Protein 4P52 (pdb70)

CATH classification: 3.30.230.10 (+1 more: 3.30.70.890)

Secondary structure (DSSP, 8-state):
--------EEEEEEEEEEESTTT-TTTEEEEEEEEEEEEEEEEESS-SEEEEEEESSTT-S--STTT-HHHHHHHHHHHHHT---EEEEEEEE--TTSSS-HHHHHHHHHHHHHHHHTT---GGGGTTT--HHHHHHS---HHHHHHHHH-SEEEEEETTTTEEEEE---TT-EEEEEEESS---HHHHHHTS-SS--HHHHHHHHHHHHHHHHHH---HHHHHH---SSHHHHHGGGSTTHHHHHHHHHHTT-SEEEE-TTSS-EEEEESSHHHHHHHHH--HHHHTTT--EEEEEEE--SS-SEE-

Nearest PDB structures (foldseek):
  4p52-assembly1_A  TM=1.003E+00  e=4.118E-67  Cytophaga hutchinsonii ATCC 33406
  1fwk-assembly1_A  TM=9.184E-01  e=7.779E-32  Methanocaldococcus jannaschii
  4rpf-assembly1_A  TM=9.008E-01  e=9.004E-31  Yersinia pestis Nepal516
  5wat-assembly1_A-4  TM=8.261E-01  e=3.584E-23  Corynebacterium glutamicum
  3pyf-assembly1_A  TM=7.394E-01  e=1.475E-16  Mycobacterium tuberculosis

Radius of gyration: 19.58 Å; Cα contacts (8 Å, |Δi|>4): 707; chains: 1; bounding box: 42×58×51 Å

Structure (mmCIF, N/CA/C/O backbone):
data_4P52
#
_entry.id   4P52
#
_cell.length_a   101.608
_cell.length_b   101.608
_cell.length_c   195.982
_cell.angle_alpha   90.000
_cell.angle_beta   90.000
_cell.angle_gamma   120.000
#
_symmetry.space_group_name_H-M   'P 64 2 2'
#
loop_
_entity.id
_entity.type
_entity.pdbx_description
1 polymer 'Homoserine kinase'
2 water water
#
loop_
_atom_site.group_PDB
_atom_site.id
_atom_site.type_symbol
_atom_site.label_atom_id
_atom_site.label_alt_id
_atom_site.label_comp_id
_atom_site.label_asym_id
_atom_site.label_entity_id
_atom_site.label_seq_id
_atom_site.pdbx_PDB_ins_code
_atom_site.Cartn_x
_atom_site.Cartn_y
_atom_site.Cartn_z
_atom_site.occupancy
_atom_site.B_iso_or_equiv
_atom_site.auth_seq_id
_atom_site.auth_comp_id
_atom_site.auth_asym_id
_atom_site.auth_atom_id
_atom_site.pdbx_PDB_model_num
ATOM 1 N N . ASN A 1 17 ? 73.773 5.707 47.129 1.00 111.54 -5 ASN A N 1
ATOM 2 C CA . ASN A 1 17 ? 72.666 5.750 48.138 1.00 111.79 -5 ASN A CA 1
ATOM 3 C C . ASN A 1 17 ? 71.467 6.664 47.763 1.00 100.25 -5 ASN A C 1
ATOM 4 O O . ASN A 1 17 ? 70.687 7.086 48.634 1.00 99.54 -5 ASN A O 1
ATOM 9 N N . LEU A 1 18 ? 71.336 6.965 46.469 1.00 87.16 -4 LEU A N 1
ATOM 10 C CA . LEU A 1 18 ? 70.091 7.506 45.914 1.00 74.79 -4 LEU A CA 1
ATOM 11 C C . LEU A 1 18 ? 69.603 6.663 44.735 1.00 69.64 -4 LEU A C 1
ATOM 12 O O . LEU A 1 18 ? 70.382 6.286 43.853 1.00 70.02 -4 LEU A O 1
ATOM 17 N N . TYR A 1 19 ? 68.309 6.359 44.752 1.00 64.85 -3 TYR A N 1
ATOM 18 C CA . TYR A 1 19 ? 67.632 5.798 43.601 1.00 60.86 -3 TYR A CA 1
ATOM 19 C C . TYR A 1 19 ? 66.471 6.690 43.268 1.00 55.26 -3 TYR A C 1
ATOM 20 O O . TYR A 1 19 ? 65.632 7.010 44.128 1.00 53.14 -3 TYR A O 1
ATOM 29 N N . PHE A 1 20 ? 66.467 7.125 42.019 1.00 52.38 -2 PHE A N 1
ATOM 30 C CA . PHE A 1 20 ? 65.296 7.669 41.385 1.00 50.50 -2 PHE A CA 1
ATOM 31 C C . PHE A 1 20 ? 65.041 6.861 40.129 1.00 51.14 -2 PHE A C 1
ATOM 32 O O . PHE A 1 20 ? 65.973 6.517 39.415 1.00 53.99 -2 PHE A O 1
ATOM 40 N N . GLN A 1 21 ? 63.784 6.546 39.860 1.00 49.05 -1 GLN A N 1
ATOM 41 C CA . GLN A 1 21 ? 63.418 6.055 38.544 1.00 49.09 -1 GLN A CA 1
ATOM 42 C C . GLN A 1 21 ? 61.997 6.461 38.240 1.00 43.29 -1 GLN A C 1
ATOM 43 O O . GLN A 1 21 ? 61.178 6.648 39.138 1.00 41.52 -1 GLN A O 1
ATOM 49 N N . SER A 1 22 ? 61.744 6.633 36.954 1.00 41.07 0 SER A N 1
ATOM 50 C CA . SER A 1 22 ? 60.443 6.985 36.439 1.00 38.91 0 SER A CA 1
ATOM 51 C C . SER A 1 22 ? 59.766 5.726 35.931 1.00 42.37 0 SER A C 1
ATOM 52 O O . SER A 1 22 ? 60.380 4.949 35.226 1.00 44.20 0 SER A O 1
ATOM 63 N N . LYS A 1 24 ? 57.040 6.146 34.150 1.00 44.66 2 LYS A N 1
ATOM 64 C CA . LYS A 1 24 ? 56.357 6.620 32.953 1.00 45.33 2 LYS A CA 1
ATOM 65 C C . LYS A 1 24 ? 56.958 5.958 31.685 1.00 45.75 2 LYS A C 1
ATOM 66 O O . LYS A 1 24 ? 58.183 5.839 31.546 1.00 47.28 2 LYS A O 1
ATOM 72 N N . ASP A 1 25 ? 56.097 5.501 30.782 1.00 43.77 3 ASP A N 1
ATOM 73 C CA . ASP A 1 25 ? 56.558 5.011 29.480 1.00 45.43 3 ASP A CA 1
ATOM 74 C C . ASP A 1 25 ? 56.151 5.955 28.335 1.00 40.86 3 ASP A C 1
ATOM 75 O O . ASP A 1 25 ? 56.236 5.617 27.152 1.00 40.75 3 ASP A O 1
ATOM 80 N N . SER A 1 26 ? 55.690 7.135 28.705 1.00 36.09 4 SER A N 1
ATOM 81 C CA . SER A 1 26 ? 55.363 8.143 27.747 1.00 34.71 4 SER A CA 1
ATOM 82 C C . SER A 1 26 ? 55.667 9.529 28.316 1.00 33.20 4 SER A C 1
ATOM 83 O O . SER A 1 26 ? 55.787 9.713 29.523 1.00 33.92 4 SER A O 1
ATOM 86 N N . ILE A 1 27 ? 55.774 10.519 27.453 1.00 31.54 5 ILE A N 1
ATOM 87 C CA . ILE A 1 27 ? 56.014 11.865 27.928 1.00 29.46 5 ILE A CA 1
ATOM 88 C C . ILE A 1 27 ? 55.383 12.847 26.957 1.00 28.26 5 ILE A C 1
ATOM 89 O O . ILE A 1 27 ? 55.307 12.577 25.777 1.00 27.84 5 ILE A O 1
ATOM 94 N N . LYS A 1 28 ? 54.934 13.987 27.461 1.00 28.18 6 LYS A N 1
ATOM 95 C CA . LYS A 1 28 ? 54.412 15.021 26.605 1.00 28.80 6 LYS A CA 1
ATOM 96 C C . LYS A 1 28 ? 55.203 16.313 26.839 1.00 28.84 6 LYS A C 1
ATOM 97 O O . LYS A 1 28 ? 55.348 16.763 27.984 1.00 29.53 6 LYS A O 1
ATOM 103 N N . VAL A 1 29 ? 55.741 16.901 25.775 1.00 26.99 7 VAL A N 1
ATOM 104 C CA . VAL A 1 29 ? 56.490 18.139 25.919 1.00 25.52 7 VAL A CA 1
ATOM 105 C C . VAL A 1 29 ? 55.875 19.248 25.094 1.00 25.93 7 VAL A C 1
ATOM 106 O O . VAL A 1 29 ? 55.394 19.030 23.970 1.00 27.25 7 VAL A O 1
ATOM 110 N N . PHE A 1 30 ? 55.912 20.450 25.637 1.00 24.30 8 PHE A N 1
ATOM 111 C CA . PHE A 1 30 ? 55.476 21.610 24.907 1.00 23.79 8 PHE A CA 1
ATOM 112 C C . PHE A 1 30 ? 56.702 22.462 24.589 1.00 23.09 8 PHE A C 1
ATOM 113 O O . PHE A 1 30 ? 57.572 22.626 25.423 1.00 23.37 8 PHE A O 1
ATOM 121 N N . ALA A 1 31 ? 56.776 23.015 23.383 1.00 22.58 9 ALA A N 1
ATOM 122 C CA . ALA A 1 31 ? 57.909 23.871 23.032 1.00 21.38 9 ALA A CA 1
ATOM 123 C C . ALA A 1 31 ? 57.368 25.162 22.440 1.00 21.93 9 A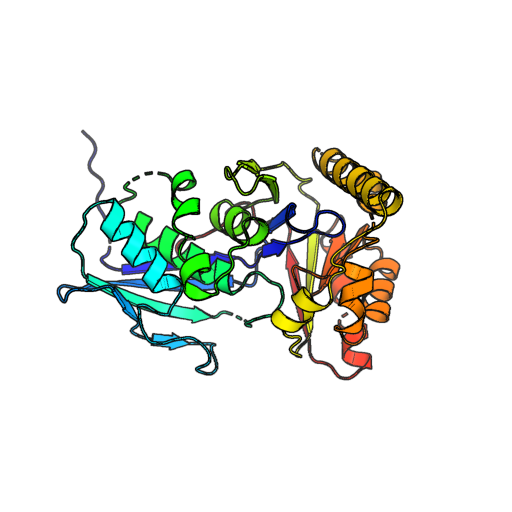LA A C 1
ATOM 124 O O . ALA A 1 31 ? 56.435 25.118 21.649 1.00 22.61 9 ALA A O 1
ATOM 126 N N . PRO A 1 32 ? 57.950 26.315 22.827 1.00 21.19 10 PRO A N 1
ATOM 127 C CA . PRO A 1 32 ? 57.354 27.592 22.487 1.00 21.46 10 PRO A CA 1
ATOM 128 C C . PRO A 1 32 ? 57.659 28.157 21.100 1.00 22.65 10 PRO A C 1
ATOM 129 O O . PRO A 1 32 ? 58.727 27.905 20.509 1.00 25.77 10 PRO A O 1
ATOM 133 N N . ALA A 1 33 ? 56.717 28.933 20.587 1.00 21.94 11 ALA A N 1
ATOM 134 C CA . ALA A 1 33 ? 56.992 29.849 19.471 1.00 21.38 11 ALA A CA 1
ATOM 135 C C . ALA A 1 33 ? 58.202 30.756 19.793 1.00 21.36 11 ALA A C 1
ATOM 136 O O . ALA A 1 33 ? 58.484 31.073 20.964 1.00 20.55 11 ALA A O 1
ATOM 138 N N . THR A 1 34 ? 58.920 31.153 18.754 1.00 21.59 12 THR A N 1
ATOM 139 C CA . THR A 1 34 ? 60.052 32.041 18.914 1.00 22.36 12 THR A CA 1
ATOM 140 C C . THR A 1 34 ? 59.923 33.170 17.927 1.00 23.10 12 THR A C 1
ATOM 141 O O . THR A 1 34 ? 59.345 32.990 16.860 1.00 25.14 12 THR A O 1
ATOM 145 N N . VAL A 1 35 ? 60.457 34.329 18.278 1.00 21.87 13 VAL A N 1
ATOM 146 C CA . VAL A 1 35 ? 60.563 35.434 17.342 1.00 22.57 13 VAL A CA 1
ATOM 147 C C . VAL A 1 35 ? 62.015 35.589 16.850 1.00 22.97 13 VAL A C 1
ATOM 148 O O . VAL A 1 35 ? 62.908 35.963 17.610 1.00 22.31 13 VAL A O 1
ATOM 152 N N . ALA A 1 36 ? 62.246 35.313 15.571 1.00 22.78 14 ALA A N 1
ATOM 153 C CA . ALA A 1 36 ? 63.580 35.489 15.000 1.00 22.40 14 ALA A CA 1
ATOM 154 C C . ALA A 1 36 ? 63.771 36.848 14.286 1.00 23.31 14 ALA A C 1
ATOM 155 O O . ALA A 1 36 ? 62.792 37.567 14.016 1.00 21.23 14 ALA A O 1
ATOM 157 N N . ASN A 1 37 ? 65.044 37.187 14.023 1.00 24.73 15 ASN A N 1
ATOM 158 C CA . ASN A 1 37 ? 65.463 38.455 13.429 1.00 26.52 15 ASN A CA 1
ATOM 159 C C . ASN A 1 37 ? 65.350 39.658 14.351 1.00 32.56 15 ASN A C 1
ATOM 160 O O . ASN A 1 37 ? 66.306 40.441 14.479 1.00 38.83 15 ASN A O 1
ATOM 165 N N . VAL A 1 38 ? 64.236 39.799 15.052 1.00 31.61 16 VAL A N 1
ATOM 166 C CA . VAL A 1 38 ? 64.134 40.869 16.065 1.00 31.52 16 VAL A CA 1
ATOM 167 C C . VAL A 1 38 ? 64.596 42.216 15.464 1.00 34.13 16 VAL A C 1
ATOM 168 O O . VAL A 1 38 ? 65.525 42.862 15.962 1.00 36.68 16 VAL A O 1
ATOM 172 N N . SER A 1 39 ? 63.970 42.615 14.360 1.00 33.06 17 SER A N 1
ATOM 173 C CA . SER A 1 39 ? 64.359 43.854 13.682 1.00 37.02 17 SER A CA 1
ATOM 174 C C . SER A 1 39 ? 65.725 43.761 12.961 1.00 35.79 17 SER A C 1
ATOM 175 O O . SER A 1 39 ? 65.855 43.117 11.902 1.00 35.29 17 SER A O 1
ATOM 178 N N . CYS A 1 40 ? 66.742 44.402 13.521 1.00 33.76 18 CYS A N 1
ATOM 179 C CA . CYS A 1 40 ? 67.974 44.575 12.763 1.00 35.00 18 CYS A CA 1
ATOM 180 C C . CYS A 1 40 ? 68.854 43.319 12.758 1.00 31.98 18 CYS A C 1
ATOM 181 O O . CYS A 1 40 ? 69.720 43.184 11.902 1.00 32.60 18 CYS A O 1
ATOM 184 N N . GLY A 1 41 ? 68.597 42.389 13.671 1.00 28.57 19 GLY A N 1
ATOM 185 C CA . GLY A 1 41 ? 69.445 41.225 13.827 1.00 26.93 19 GLY A C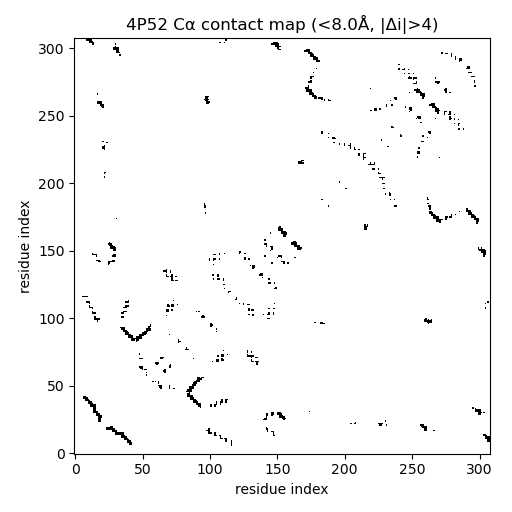A 1
ATOM 186 C C . GLY A 1 41 ? 69.069 40.041 12.962 1.00 26.67 19 GLY A C 1
ATOM 187 O O . GLY A 1 41 ? 69.010 38.897 13.452 1.00 27.81 19 GLY A O 1
ATOM 188 N N . PHE A 1 42 ? 68.850 40.290 11.673 1.00 24.70 20 PHE A N 1
ATOM 189 C CA . PHE A 1 42 ? 68.512 39.232 10.723 1.00 23.41 20 PHE A CA 1
ATOM 190 C C . PHE A 1 42 ? 69.446 38.014 10.823 1.00 24.54 20 PHE A C 1
ATOM 191 O O . PHE A 1 42 ? 70.669 38.154 10.716 1.00 25.41 20 PHE A O 1
ATOM 199 N N . ASP A 1 43 ? 68.853 36.838 11.038 1.00 24.75 21 ASP A N 1
ATOM 200 C CA . ASP A 1 43 ? 69.566 35.540 11.154 1.00 26.44 21 ASP A CA 1
ATOM 201 C C . ASP A 1 43 ? 70.397 35.352 12.413 1.00 24.60 21 ASP A C 1
ATOM 202 O O . ASP A 1 43 ? 71.048 34.318 12.569 1.00 25.62 21 ASP A O 1
ATOM 207 N N . VAL A 1 44 ? 70.417 36.343 13.299 1.00 23.43 22 VAL A N 1
ATOM 208 C CA . VAL A 1 44 ? 71.348 36.284 14.440 1.00 23.52 22 VAL A CA 1
ATOM 209 C C . VAL A 1 44 ? 70.741 36.533 15.833 1.00 24.86 22 VAL A C 1
ATOM 210 O O . VAL A 1 44 ? 71.399 36.244 16.825 1.00 27.75 22 VAL A O 1
ATOM 214 N N . LEU A 1 45 ? 69.535 37.103 15.912 1.00 23.72 23 LEU A N 1
ATOM 215 C CA . LEU A 1 45 ? 68.836 37.319 17.195 1.00 22.61 23 LEU A CA 1
ATOM 216 C C . LEU A 1 45 ? 67.500 36.602 17.169 1.00 22.01 23 LEU A C 1
ATOM 217 O O . LEU A 1 45 ? 66.843 36.541 16.135 1.00 22.53 23 LEU A O 1
ATOM 222 N N . GLY A 1 46 ? 67.095 36.071 18.308 1.00 20.70 24 GLY A N 1
ATOM 223 C CA . GLY A 1 46 ? 65.827 35.370 18.434 1.00 19.73 24 GLY A CA 1
ATOM 224 C C . GLY A 1 46 ? 65.495 35.242 19.910 1.00 19.91 24 GLY A C 1
ATOM 225 O O . GLY A 1 46 ? 66.400 35.234 20.775 1.00 20.04 24 GLY A O 1
ATOM 226 N N . PHE A 1 47 ? 64.204 35.157 20.219 1.00 19.40 25 PHE A N 1
ATOM 227 C CA . PHE A 1 47 ? 63.786 34.959 21.599 1.00 19.60 25 PHE A CA 1
ATOM 228 C C . PHE A 1 47 ? 62.490 34.178 21.657 1.00 19.45 25 PHE A C 1
ATOM 229 O O . PHE A 1 47 ? 61.718 34.182 20.695 1.00 18.87 25 PHE A O 1
ATOM 237 N N . ALA A 1 48 ? 62.259 33.496 22.782 1.00 20.03 26 ALA A N 1
ATOM 238 C CA . ALA A 1 48 ? 61.087 32.622 22.928 1.00 18.56 26 ALA A CA 1
ATOM 239 C C . ALA A 1 48 ? 59.957 33.369 23.577 1.00 19.41 26 ALA A C 1
ATOM 240 O O . ALA A 1 48 ? 60.171 34.260 24.400 1.00 19.85 26 ALA A O 1
ATOM 242 N N . VAL A 1 49 ? 58.732 33.023 23.213 1.00 20.37 27 VAL A N 1
ATOM 243 C CA . VAL A 1 49 ? 57.604 33.626 23.904 1.00 21.26 27 VAL A CA 1
ATOM 244 C C . VAL A 1 49 ? 56.830 32.539 24.605 1.00 21.34 27 VAL A C 1
ATOM 245 O O . VAL A 1 49 ? 57.206 31.386 24.482 1.00 20.50 27 VAL A O 1
ATOM 249 N N . ASP A 1 50 ? 55.792 32.913 25.361 1.00 23.34 28 ASP A N 1
ATOM 250 C CA . ASP A 1 50 ? 55.007 31.943 26.145 1.00 25.90 28 ASP A CA 1
ATOM 251 C C . ASP A 1 50 ? 54.078 31.115 25.259 1.00 25.92 28 ASP A C 1
ATOM 252 O O . ASP A 1 50 ? 53.900 29.922 25.521 1.00 26.88 28 ASP A O 1
ATOM 257 N N . ASN A 1 51 ? 53.483 31.762 24.239 1.00 24.60 29 ASN A N 1
ATOM 258 C CA . ASN A 1 51 ? 52.457 31.180 23.371 1.00 25.01 29 ASN A CA 1
ATOM 259 C C . ASN A 1 51 ? 52.538 31.818 22.007 1.00 26.05 29 ASN A C 1
ATOM 260 O O . ASN A 1 51 ? 52.915 32.969 21.897 1.00 26.72 29 ASN A O 1
ATOM 265 N N . PRO A 1 52 ? 52.172 31.070 20.958 1.00 25.25 30 PRO A N 1
ATOM 266 C CA . PRO A 1 52 ? 51.765 29.679 21.098 1.00 25.25 30 PRO A CA 1
ATOM 267 C C . PRO A 1 52 ? 52.981 28.728 21.056 1.00 25.94 30 PRO A C 1
ATOM 268 O O . PRO A 1 52 ? 54.084 29.125 21.453 1.00 25.71 30 PRO A O 1
ATOM 272 N N . GLY A 1 53 ? 52.784 27.487 20.611 1.00 26.07 31 GLY A N 1
ATOM 273 C CA . GLY A 1 53 ? 53.856 26.498 20.635 1.00 25.82 31 GLY A CA 1
ATOM 274 C C . GLY A 1 53 ? 53.339 25.180 20.091 1.00 27.71 31 GLY A C 1
ATOM 275 O O . GLY A 1 53 ? 52.203 25.102 19.647 1.00 31.49 31 GLY A O 1
ATOM 276 N N . ASP A 1 54 ? 54.156 24.139 20.123 1.00 26.01 32 ASP A N 1
ATOM 277 C CA . ASP A 1 54 ? 53.697 22.830 19.728 1.00 27.86 32 ASP A CA 1
ATOM 278 C C . ASP A 1 54 ? 53.851 21.817 20.836 1.00 27.13 32 ASP A C 1
ATOM 279 O O . ASP A 1 54 ? 54.652 22.005 21.737 1.00 26.69 32 ASP A O 1
ATOM 284 N N . GLU A 1 55 ? 53.087 20.735 20.763 1.00 27.79 33 GLU A N 1
ATOM 285 C CA . GLU A 1 55 ? 53.192 19.645 21.730 1.00 28.48 33 GLU A CA 1
ATOM 286 C C . GLU A 1 55 ? 53.583 18.343 21.055 1.00 27.77 33 GLU A C 1
ATOM 287 O O . GLU A 1 55 ? 53.063 18.009 19.983 1.00 28.66 33 GLU A O 1
ATOM 293 N N . VAL A 1 56 ? 54.496 17.606 21.683 1.00 26.57 34 VAL A N 1
ATOM 294 C CA . VAL A 1 56 ? 54.869 16.281 21.205 1.00 26.24 34 VAL A CA 1
ATOM 295 C C . VAL A 1 56 ? 54.682 15.259 22.310 1.00 26.93 34 VAL A C 1
ATOM 296 O O . VAL A 1 56 ? 55.117 15.477 23.436 1.00 26.73 34 VAL A O 1
ATOM 300 N N . LEU A 1 57 ? 54.007 14.158 21.986 1.00 27.53 35 LEU A N 1
ATOM 301 C CA . LEU A 1 57 ? 53.861 13.049 22.911 1.00 28.75 35 LEU A CA 1
ATOM 302 C C . LEU A 1 57 ? 54.654 11.867 22.361 1.00 29.69 35 LEU A C 1
ATOM 303 O O . LEU A 1 57 ? 54.526 11.553 21.179 1.00 30.81 35 LEU A O 1
ATOM 308 N N . LEU A 1 58 ? 55.481 11.230 23.187 1.00 28.74 36 LEU A N 1
ATOM 309 C CA . LEU A 1 58 ? 56.235 10.056 22.765 1.00 30.07 36 LEU A CA 1
ATOM 310 C C . LEU A 1 58 ? 55.846 8.902 23.644 1.00 32.02 36 LEU A C 1
ATOM 311 O O . LEU A 1 58 ? 55.744 9.103 24.849 1.00 32.08 36 LEU A O 1
ATOM 316 N N . ARG A 1 59 ? 55.638 7.712 23.075 1.00 32.94 37 ARG A N 1
ATOM 317 C CA . ARG A 1 59 ? 55.491 6.499 23.887 1.00 35.44 37 ARG A CA 1
ATOM 318 C C . ARG A 1 59 ? 56.549 5.497 23.493 1.00 37.22 37 ARG A C 1
ATOM 319 O O . ARG A 1 59 ? 56.961 5.445 22.335 1.00 37.80 37 ARG A O 1
ATOM 327 N N . LEU A 1 60 ? 56.959 4.676 24.450 1.00 38.45 38 LEU A N 1
ATOM 328 C CA . LEU A 1 60 ? 57.866 3.585 24.176 1.00 41.39 38 LEU A CA 1
ATOM 329 C C . LEU A 1 60 ? 57.113 2.462 23.468 1.00 45.86 38 LEU A C 1
ATOM 330 O O . LEU A 1 60 ? 55.967 2.171 23.811 1.00 46.51 38 LEU A O 1
ATOM 335 N N . SER A 1 61 ? 57.755 1.830 22.489 1.00 49.39 39 SER A N 1
ATOM 336 C CA . SER A 1 61 ? 57.146 0.723 21.776 1.00 52.96 39 SER A CA 1
ATOM 337 C C . SER A 1 61 ? 58.083 -0.481 21.726 1.00 56.15 39 SER A C 1
ATOM 338 O O . SER A 1 61 ? 59.304 -0.335 21.543 1.00 55.55 39 SER A O 1
ATOM 341 N N . ASP A 1 62 ? 57.511 -1.669 21.915 1.00 59.39 40 ASP A N 1
ATOM 342 C CA . ASP A 1 62 ? 58.254 -2.919 21.732 1.00 63.31 40 ASP A CA 1
ATOM 343 C C . ASP A 1 62 ? 58.523 -3.192 20.251 1.00 63.19 40 ASP A C 1
ATOM 344 O O . ASP A 1 62 ? 59.507 -3.845 19.910 1.00 63.85 40 ASP A O 1
ATOM 349 N N . LYS A 1 63 ? 57.652 -2.675 19.383 1.00 63.07 41 LYS A N 1
ATOM 350 C CA . LYS A 1 63 ? 57.859 -2.725 17.944 1.00 65.64 41 LYS A CA 1
ATOM 351 C C . LYS A 1 63 ? 58.920 -1.691 17.541 1.00 67.13 41 LYS A C 1
ATOM 352 O O . LYS A 1 63 ? 58.912 -0.560 18.030 1.00 64.50 41 LYS A O 1
ATOM 358 N N . LYS A 1 64 ? 59.817 -2.074 16.636 1.00 73.37 42 LYS A N 1
ATOM 359 C CA . LYS A 1 64 ? 60.990 -1.241 16.300 1.00 75.51 42 LYS A CA 1
ATOM 360 C C . LYS A 1 64 ? 60.685 0.000 15.457 1.00 66.32 42 LYS A C 1
ATOM 361 O O . LYS A 1 64 ? 59.601 0.136 14.864 1.00 64.86 42 LYS A O 1
ATOM 367 N N . GLY A 1 65 ? 61.654 0.910 15.437 1.00 59.23 43 GLY A N 1
ATOM 368 C CA . GLY A 1 65 ? 61.569 2.097 14.615 1.00 54.20 43 GLY A CA 1
ATOM 369 C C . GLY A 1 65 ? 60.915 3.284 15.292 1.00 50.35 43 GLY A C 1
ATOM 370 O O . GLY A 1 65 ? 60.181 3.153 16.276 1.00 50.28 43 GLY A O 1
ATOM 371 N N . VAL A 1 66 ? 61.205 4.456 14.755 1.00 46.37 44 VAL A N 1
ATOM 372 C CA . VAL A 1 66 ? 60.543 5.660 15.162 1.00 43.64 44 VAL A CA 1
ATOM 373 C C . VAL A 1 66 ? 59.400 5.855 14.181 1.00 44.35 44 VAL A C 1
ATOM 374 O O . VAL A 1 66 ? 59.638 5.917 12.992 1.00 47.33 44 VAL A O 1
ATOM 378 N N . ARG A 1 67 ? 58.167 5.938 14.674 1.00 42.89 45 ARG A N 1
ATOM 379 C CA . ARG A 1 67 ? 56.987 6.000 13.809 1.00 42.38 45 ARG A CA 1
ATOM 380 C C . ARG A 1 67 ? 56.091 7.136 14.198 1.00 40.28 45 ARG A C 1
ATOM 381 O O . ARG A 1 67 ? 55.953 7.441 15.370 1.00 40.25 45 ARG A O 1
ATOM 389 N N . ILE A 1 68 ? 55.444 7.750 13.224 1.00 39.71 46 ILE A N 1
ATOM 390 C CA . ILE A 1 68 ? 54.456 8.764 13.540 1.00 39.47 46 ILE A CA 1
ATOM 391 C C . ILE A 1 68 ? 53.044 8.198 13.551 1.00 42.76 46 ILE A C 1
ATOM 392 O O . ILE A 1 68 ? 52.528 7.725 12.547 1.00 45.13 46 ILE A O 1
ATOM 397 N N . THR A 1 69 ? 52.433 8.275 14.714 1.00 42.42 47 THR A N 1
ATOM 398 C CA . THR A 1 69 ? 51.152 7.673 14.979 1.00 44.65 47 THR A CA 1
ATOM 399 C C . THR A 1 69 ? 50.059 8.615 14.533 1.00 44.79 47 THR A C 1
ATOM 400 O O . THR A 1 69 ? 49.002 8.173 14.116 1.00 46.86 47 THR A O 1
ATOM 404 N N . SER A 1 70 ? 50.300 9.917 14.621 1.00 43.53 48 SER A N 1
ATOM 405 C CA . SER A 1 70 ? 49.213 10.862 14.498 1.00 43.40 48 SER A CA 1
ATOM 406 C C . SER A 1 70 ? 49.698 12.303 14.501 1.00 42.74 48 SER A C 1
ATOM 407 O O . SER A 1 70 ? 50.599 12.657 15.264 1.00 43.01 48 SER A O 1
ATOM 410 N N . ILE A 1 71 ? 49.082 13.126 13.657 1.00 42.35 49 ILE A N 1
ATOM 411 C CA . ILE A 1 71 ? 49.357 14.569 13.596 1.00 41.48 49 ILE A CA 1
ATOM 412 C C . ILE A 1 71 ? 48.037 15.337 13.613 1.00 41.90 49 ILE A C 1
ATOM 413 O O . ILE A 1 71 ? 47.114 14.998 12.898 1.00 43.91 49 ILE A O 1
ATOM 418 N N . THR A 1 72 ? 47.967 16.376 14.422 1.00 42.51 50 THR A N 1
ATOM 419 C CA . THR A 1 72 ? 46.736 17.121 14.666 1.00 45.80 50 THR A CA 1
ATOM 420 C C . THR A 1 72 ? 47.093 18.583 14.491 1.00 45.17 50 THR A C 1
ATOM 421 O O . THR A 1 72 ? 48.245 18.961 14.767 1.00 41.97 50 THR A O 1
ATOM 425 N N . GLY A 1 73 ? 46.117 19.394 14.060 1.00 45.33 51 GLY A N 1
ATOM 426 C CA . GLY A 1 73 ? 46.260 20.866 13.976 1.00 45.65 51 GLY A CA 1
ATOM 427 C C . GLY A 1 73 ? 47.052 21.284 12.751 1.00 48.90 51 GLY A C 1
ATOM 428 O O . GLY A 1 73 ? 47.657 22.339 12.717 1.00 51.99 51 GLY A O 1
ATOM 429 N N . ASP A 1 74 ? 46.942 20.467 11.719 1.00 52.34 52 ASP A N 1
ATOM 430 C CA . ASP A 1 74 ? 47.910 20.300 10.670 1.00 55.81 52 ASP A CA 1
ATOM 431 C C . ASP A 1 74 ? 47.302 20.647 9.304 1.00 61.14 52 ASP A C 1
ATOM 432 O O . ASP A 1 74 ? 47.984 21.189 8.414 1.00 58.54 52 ASP A O 1
ATOM 437 N N . ASP A 1 75 ? 46.013 20.318 9.154 1.00 64.85 53 ASP A N 1
ATOM 438 C CA . ASP A 1 75 ? 45.338 20.234 7.851 1.00 72.26 53 ASP A CA 1
ATOM 439 C C . ASP A 1 75 ? 45.998 19.217 6.922 1.00 68.07 53 ASP A C 1
ATOM 440 O O . ASP A 1 75 ? 46.126 19.461 5.721 1.00 68.58 53 ASP A O 1
ATOM 445 N N . GLY A 1 76 ? 46.421 18.090 7.498 1.00 64.55 54 GLY A N 1
ATOM 446 C CA . GLY A 1 76 ? 47.157 17.041 6.789 1.00 60.63 54 GLY A CA 1
ATOM 447 C C . GLY A 1 76 ? 48.331 17.522 5.957 1.00 58.50 54 GLY A C 1
ATOM 448 O O . GLY A 1 76 ? 48.756 16.828 5.032 1.00 58.50 54 GLY A O 1
ATOM 449 N N . ARG A 1 77 ? 48.863 18.701 6.284 1.00 56.45 55 ARG A N 1
ATOM 450 C CA . ARG A 1 77 ? 49.918 19.316 5.480 1.00 56.74 55 ARG A CA 1
ATOM 451 C C . ARG A 1 77 ? 51.312 18.729 5.739 1.00 53.24 55 ARG A C 1
ATOM 452 O O . ARG A 1 77 ? 52.184 18.809 4.876 1.00 50.84 55 ARG A O 1
ATOM 460 N N . LEU A 1 78 ? 51.516 18.143 6.919 1.00 51.43 56 LEU A N 1
ATOM 461 C CA . LEU A 1 78 ? 52.840 17.647 7.318 1.00 48.07 56 LEU A CA 1
ATOM 462 C C . LEU A 1 78 ? 53.082 16.201 6.907 1.00 48.31 56 LEU A C 1
ATOM 463 O O . LEU A 1 78 ? 52.144 15.383 6.925 1.00 47.14 56 LEU A O 1
ATOM 468 N N . PRO A 1 79 ? 54.350 15.873 6.572 1.00 48.78 57 PRO A N 1
ATOM 469 C CA . PRO A 1 79 ? 54.749 14.496 6.184 1.00 50.81 57 PRO A CA 1
ATOM 470 C C . PRO A 1 79 ? 54.492 13.429 7.270 1.00 53.31 57 PRO A C 1
ATOM 471 O O . PRO A 1 79 ? 55.049 13.497 8.366 1.00 51.15 57 PRO A O 1
ATOM 475 N N . LYS A 1 80 ? 53.652 12.449 6.951 1.00 58.07 58 LYS A N 1
ATOM 476 C CA . LYS A 1 80 ? 53.382 11.338 7.859 1.00 61.30 58 LYS A CA 1
ATOM 477 C C . LYS A 1 80 ? 54.538 10.309 7.862 1.00 58.92 58 LYS A C 1
ATOM 478 O O . LYS A 1 80 ? 54.687 9.545 8.809 1.00 59.92 58 LYS A O 1
ATOM 484 N N . ASP A 1 81 ? 55.356 10.307 6.812 1.00 57.28 59 ASP A N 1
ATOM 485 C CA . ASP A 1 81 ? 56.476 9.371 6.675 1.00 58.96 59 ASP A CA 1
ATOM 486 C C . ASP A 1 81 ? 57.637 9.780 7.584 1.00 56.31 59 ASP A C 1
ATOM 487 O O . ASP A 1 81 ? 58.114 10.919 7.525 1.00 53.45 59 ASP A O 1
ATOM 492 N N . ALA A 1 82 ? 58.102 8.834 8.400 1.00 57.00 60 ALA A N 1
ATOM 493 C CA . ALA A 1 82 ? 59.106 9.096 9.455 1.00 56.13 60 ALA A CA 1
ATOM 494 C C . ALA A 1 82 ? 60.464 9.616 8.970 1.00 56.09 60 ALA A C 1
ATOM 495 O O . ALA A 1 82 ? 61.191 10.269 9.723 1.00 53.36 60 ALA A O 1
ATOM 497 N N . GLU A 1 83 ? 60.818 9.299 7.729 1.00 60.46 61 GLU A N 1
ATOM 498 C CA . GLU A 1 83 ? 62.120 9.701 7.183 1.00 64.55 61 GLU A CA 1
ATOM 499 C C . GLU A 1 83 ? 62.010 11.043 6.491 1.00 59.88 61 GLU A C 1
ATOM 500 O O . GLU A 1 83 ? 63.018 11.609 6.087 1.00 59.32 61 GLU A O 1
ATOM 506 N N . LYS A 1 84 ? 60.777 11.535 6.371 1.00 57.01 62 LYS A N 1
ATOM 507 C CA . LYS A 1 84 ? 60.488 12.845 5.796 1.00 56.64 62 LYS A CA 1
ATOM 508 C C . LYS A 1 84 ? 60.068 13.888 6.831 1.00 54.27 62 LYS A C 1
ATOM 509 O O . LYS A 1 84 ? 59.977 15.065 6.494 1.00 54.48 62 LYS A O 1
ATOM 515 N N . ASN A 1 85 ? 59.794 13.465 8.069 1.00 50.50 63 ASN A N 1
ATOM 516 C CA . ASN A 1 85 ? 59.287 14.379 9.096 1.00 47.09 63 ASN A CA 1
ATOM 517 C C . ASN A 1 85 ? 60.363 14.838 10.067 1.00 44.64 63 ASN A C 1
ATOM 518 O O . ASN A 1 85 ? 61.171 14.037 10.564 1.00 46.07 63 ASN A O 1
ATOM 523 N N . THR A 1 86 ? 60.342 16.130 10.349 1.00 40.07 64 THR A N 1
ATOM 524 C CA . THR A 1 86 ? 61.400 16.748 11.119 1.00 42.17 64 THR A CA 1
ATOM 525 C C . THR A 1 86 ? 61.592 16.129 12.518 1.00 41.80 64 THR A C 1
ATOM 526 O O . THR A 1 86 ? 62.722 15.902 12.956 1.00 43.51 64 THR A O 1
ATOM 530 N N . VAL A 1 87 ? 60.488 15.812 13.183 1.00 38.90 65 VAL A N 1
ATOM 531 C CA . VAL A 1 87 ? 60.508 15.306 14.543 1.00 37.03 65 VAL A CA 1
ATOM 532 C C . VAL A 1 87 ? 61.069 13.885 14.593 1.00 38.39 65 VAL A C 1
ATOM 533 O O . VAL A 1 87 ? 61.933 13.580 15.409 1.00 39.48 65 VAL A O 1
ATOM 537 N N . SER A 1 88 ? 60.586 13.018 13.714 1.00 38.51 66 SER A N 1
ATOM 538 C CA . SER A 1 88 ? 61.071 11.648 13.666 1.00 39.64 66 SER A CA 1
ATOM 539 C C . SER A 1 88 ? 62.540 11.541 13.222 1.00 40.74 66 SER A C 1
ATOM 540 O O . SER A 1 88 ? 63.284 10.691 13.734 1.00 40.16 66 SER A O 1
ATOM 543 N N . ILE A 1 89 ? 62.964 12.417 12.303 1.00 42.13 67 ILE A N 1
ATOM 544 C CA . ILE A 1 89 ? 64.362 12.421 11.842 1.00 42.62 67 ILE A CA 1
ATOM 545 C C . ILE A 1 89 ? 65.262 12.763 13.020 1.00 41.86 67 ILE A C 1
ATOM 546 O O . ILE A 1 89 ? 66.231 12.061 13.285 1.00 44.03 67 ILE A O 1
ATOM 551 N N . SER A 1 90 ? 64.913 13.824 13.739 1.00 40.71 68 SER A N 1
ATOM 552 C CA . SER A 1 90 ? 65.655 14.252 14.928 1.00 41.25 68 SER A CA 1
ATOM 553 C C . SER A 1 90 ? 65.832 13.168 15.980 1.00 39.85 68 SER A C 1
ATOM 554 O O . SER A 1 90 ? 66.946 12.953 16.494 1.00 40.03 68 SER A O 1
ATOM 557 N N . ILE A 1 91 ? 64.717 12.516 16.316 1.00 37.47 69 ILE A N 1
ATOM 558 C CA . ILE A 1 91 ? 64.683 11.503 17.353 1.00 35.25 69 ILE A CA 1
ATOM 559 C C . ILE A 1 91 ? 65.449 10.270 16.895 1.00 37.46 69 ILE A C 1
ATOM 560 O O . ILE A 1 91 ? 66.194 9.667 17.670 1.00 37.56 69 ILE A O 1
ATOM 565 N N . LEU A 1 92 ? 65.288 9.909 15.622 1.00 39.05 70 LEU A N 1
ATOM 566 C CA . LEU A 1 92 ? 66.024 8.774 15.075 1.00 41.28 70 LEU A CA 1
ATOM 567 C C . LEU A 1 92 ? 67.533 8.992 15.170 1.00 43.55 70 LEU A C 1
ATOM 568 O O . LEU A 1 92 ? 68.272 8.063 15.536 1.00 45.76 70 LEU A O 1
ATOM 573 N N . ARG A 1 93 ? 67.979 10.221 14.877 1.00 43.72 71 ARG A N 1
ATOM 574 C CA . ARG A 1 93 ? 69.402 10.559 14.912 1.00 46.71 71 ARG A CA 1
ATOM 575 C C . ARG A 1 93 ? 69.913 10.529 16.322 1.00 45.97 71 ARG A C 1
ATOM 576 O O . ARG A 1 93 ? 71.036 10.081 16.566 1.00 50.66 71 ARG A O 1
ATOM 584 N N . TYR A 1 94 ? 69.087 10.975 17.257 1.00 42.00 72 TYR A N 1
ATOM 585 C CA . TYR A 1 94 ? 69.487 10.994 18.644 1.00 41.13 72 TYR A CA 1
ATOM 586 C C . TYR A 1 94 ? 69.736 9.552 19.088 1.00 43.46 72 TYR A C 1
ATOM 587 O O . TYR A 1 94 ? 70.828 9.224 19.574 1.00 45.12 72 TYR A O 1
ATOM 596 N N . LEU A 1 95 ? 68.741 8.690 18.876 1.00 43.38 73 LEU A N 1
ATOM 597 C CA . LEU A 1 95 ? 68.857 7.268 19.192 1.00 43.61 73 LEU A CA 1
ATOM 598 C C . LEU A 1 95 ? 70.075 6.644 18.525 1.00 46.60 73 LEU A C 1
ATOM 599 O O . LEU A 1 95 ? 70.815 5.907 19.165 1.00 47.11 73 LEU A O 1
ATOM 604 N N . GLU A 1 96 ? 70.304 6.949 17.252 1.00 48.97 74 GLU A N 1
ATOM 605 C CA . GLU A 1 96 ? 71.478 6.388 16.583 1.00 53.95 74 GLU A CA 1
ATOM 606 C C . GLU A 1 96 ? 72.790 6.828 17.216 1.00 54.92 74 GLU A C 1
ATOM 607 O O . GLU A 1 96 ? 73.619 5.987 17.535 1.00 57.20 74 GLU A O 1
ATOM 613 N N . THR A 1 97 ? 72.961 8.128 17.435 1.00 53.99 75 THR A N 1
ATOM 614 C CA . THR A 1 97 ? 74.155 8.635 18.110 1.00 55.57 75 THR A CA 1
ATOM 615 C C . THR A 1 97 ? 74.503 7.909 19.417 1.00 58.86 75 THR A C 1
ATOM 616 O O . THR A 1 97 ? 75.667 7.597 19.659 1.00 62.07 75 THR A O 1
ATOM 620 N N . LEU A 1 98 ? 73.500 7.627 20.242 1.00 58.06 76 LEU A N 1
ATOM 621 C CA . LEU A 1 98 ? 73.727 6.987 21.535 1.00 57.41 76 LEU A CA 1
ATOM 622 C C . LEU A 1 98 ? 73.729 5.469 21.443 1.00 58.03 76 LEU A C 1
ATOM 623 O O . LEU A 1 98 ? 73.925 4.784 22.450 1.00 58.33 76 LEU A O 1
ATOM 628 N N . GLY A 1 99 ? 73.517 4.962 20.227 1.00 57.70 77 GLY A N 1
ATOM 629 C CA . GLY A 1 99 ? 73.425 3.534 19.950 1.00 58.61 77 GLY A CA 1
ATOM 630 C C . GLY A 1 99 ? 72.332 2.850 20.750 1.00 60.46 77 GLY A C 1
ATOM 631 O O . GLY A 1 99 ? 72.592 1.831 21.384 1.00 63.41 77 GLY A O 1
ATOM 632 N N . ILE A 1 100 ? 71.122 3.424 20.738 1.00 58.36 78 ILE A N 1
ATOM 633 C CA . ILE A 1 100 ? 69.946 2.833 21.391 1.00 56.68 78 ILE A CA 1
ATOM 634 C C . ILE A 1 100 ? 68.940 2.256 20.376 1.00 57.40 78 ILE A C 1
ATOM 635 O O . ILE A 1 100 ? 68.495 2.923 19.417 1.00 54.14 78 ILE A O 1
ATOM 640 N N . GLU A 1 101 ? 68.592 0.995 20.614 1.00 60.05 79 GLU A N 1
ATOM 641 C CA . GLU A 1 101 ? 67.542 0.335 19.879 1.00 60.71 79 GLU A CA 1
ATOM 642 C C . GLU A 1 101 ? 66.293 0.427 20.731 1.00 55.26 79 GLU A C 1
ATOM 643 O O . GLU A 1 101 ? 66.134 -0.303 21.712 1.00 54.58 79 GLU A O 1
ATOM 649 N N . GLN A 1 102 ? 65.417 1.352 20.359 1.00 51.00 80 GLN A N 1
ATOM 650 C CA . GLN A 1 102 ? 64.178 1.551 21.085 1.00 47.32 80 GLN A CA 1
ATOM 651 C C . GLN A 1 102 ? 63.094 2.015 20.120 1.00 45.03 80 GLN A C 1
ATOM 652 O O . GLN A 1 102 ? 63.318 2.954 19.355 1.00 45.72 80 GLN A O 1
ATOM 658 N N . GLY A 1 103 ? 61.941 1.343 20.142 1.00 42.94 81 GLY A N 1
ATOM 659 C CA . GLY A 1 103 ? 60.771 1.775 19.384 1.00 41.75 81 GLY A CA 1
ATOM 660 C C . GLY A 1 103 ? 60.129 3.004 20.016 1.00 39.63 81 GLY A C 1
ATOM 661 O O . GLY A 1 103 ? 60.036 3.103 21.251 1.00 39.09 81 GLY A O 1
ATOM 662 N N . ILE A 1 104 ? 59.700 3.945 19.176 1.00 37.31 82 ILE A N 1
ATOM 663 C CA . ILE A 1 104 ? 59.086 5.170 19.633 1.00 36.11 82 ILE A CA 1
ATOM 664 C C . ILE A 1 104 ? 57.904 5.498 18.741 1.00 37.58 82 ILE A C 1
ATOM 665 O O . ILE A 1 104 ? 58.053 5.520 17.515 1.00 37.59 82 ILE A O 1
ATOM 670 N N . GLU A 1 105 ? 56.740 5.752 19.344 1.00 38.52 83 GLU A N 1
ATOM 671 C CA . GLU A 1 105 ? 55.612 6.337 18.618 1.00 39.08 83 GLU A CA 1
ATOM 672 C C . GLU A 1 105 ? 55.493 7.795 18.972 1.00 36.29 83 GLU A C 1
ATOM 673 O O . GLU A 1 105 ? 55.638 8.168 20.139 1.00 36.99 83 GLU A O 1
ATOM 679 N N . ILE A 1 106 ? 55.196 8.614 17.971 1.00 34.08 84 ILE A N 1
ATOM 680 C CA . ILE A 1 106 ? 55.078 10.046 18.134 1.00 31.51 84 ILE A CA 1
ATOM 681 C C . ILE A 1 106 ? 53.668 10.462 17.803 1.00 32.69 84 ILE A C 1
ATOM 682 O O . ILE A 1 106 ? 53.158 10.093 16.768 1.00 35.46 84 ILE A O 1
ATOM 687 N N . GLU A 1 107 ? 53.036 11.223 18.685 1.00 33.12 85 GLU A N 1
ATOM 688 C CA . GLU A 1 107 ? 51.808 11.929 18.381 1.00 35.35 85 GLU A CA 1
ATOM 689 C C . GLU A 1 107 ? 52.183 13.402 18.424 1.00 36.20 85 GLU A C 1
ATOM 690 O O . GLU A 1 107 ? 52.706 13.881 19.423 1.00 35.94 85 GLU A O 1
ATOM 696 N N . LEU A 1 108 ? 51.941 14.123 17.335 1.00 37.97 86 LEU A N 1
ATOM 697 C CA . LEU A 1 108 ? 52.303 15.536 17.275 1.00 37.94 86 LEU A CA 1
ATOM 698 C C . LEU A 1 108 ? 51.075 16.424 17.227 1.00 37.18 86 LEU A C 1
ATOM 699 O O . LEU A 1 108 ? 50.205 16.221 16.400 1.00 40.02 86 LEU A O 1
ATOM 704 N N . THR A 1 109 ? 51.016 17.419 18.101 1.00 35.41 87 THR A N 1
ATOM 705 C CA . THR A 1 109 ? 49.912 18.371 18.109 1.00 34.31 87 THR A CA 1
ATOM 706 C C . THR A 1 10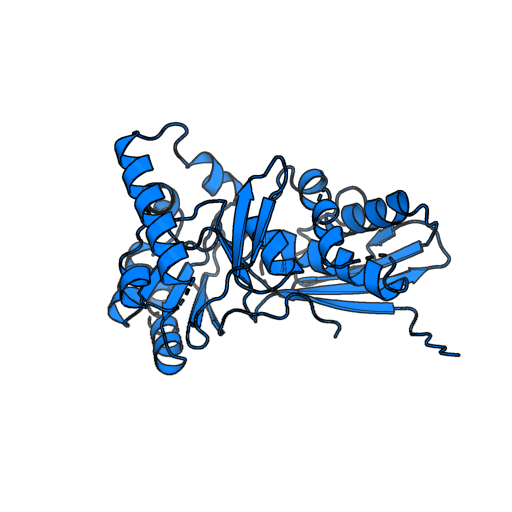9 ? 50.399 19.776 17.811 1.00 35.46 87 THR A C 1
ATOM 707 O O . THR A 1 109 ? 51.078 20.390 18.629 1.00 35.92 87 THR A O 1
ATOM 711 N N . LYS A 1 110 ? 50.037 20.293 16.644 1.00 37.93 88 LYS A N 1
ATOM 712 C CA . LYS A 1 110 ? 50.260 21.701 16.313 1.00 38.81 88 LYS A CA 1
ATOM 713 C C . LYS A 1 110 ? 49.255 22.569 17.044 1.00 42.03 88 LYS A C 1
ATOM 714 O O . LYS A 1 110 ? 48.041 22.427 16.858 1.00 46.87 88 LYS A O 1
ATOM 720 N N . LYS A 1 111 ? 49.775 23.460 17.877 1.00 41.71 89 LYS A N 1
ATOM 721 C CA . LYS A 1 111 ? 48.973 24.412 18.616 1.00 43.79 89 LYS A CA 1
ATOM 722 C C . LYS A 1 111 ? 49.298 25.792 18.068 1.00 43.72 89 LYS A C 1
ATOM 723 O O . LYS A 1 111 ? 49.081 26.807 18.726 1.00 45.56 89 LYS A O 1
ATOM 737 N N . PRO A 1 113 ? 49.997 27.826 13.905 1.00 46.21 91 PRO A N 1
ATOM 738 C CA . PRO A 1 113 ? 49.889 27.659 12.451 1.00 43.56 91 PRO A CA 1
ATOM 739 C C . PRO A 1 113 ? 51.244 27.553 11.740 1.00 45.74 91 PRO A C 1
ATOM 740 O O . PRO A 1 113 ? 52.219 28.162 12.170 1.00 47.35 91 PRO A O 1
ATOM 744 N N . LEU A 1 114 ? 51.304 26.785 10.659 1.00 48.20 92 LEU A N 1
ATOM 745 C CA . LEU A 1 114 ? 52.558 26.594 9.928 1.00 50.76 92 LEU A CA 1
ATOM 746 C C . LEU A 1 114 ? 52.858 27.798 9.035 1.00 47.97 92 LEU A C 1
ATOM 747 O O . LEU A 1 114 ? 51.930 28.490 8.594 1.00 45.88 92 LEU A O 1
ATOM 752 N N . GLY A 1 115 ? 54.155 28.048 8.801 1.00 44.36 93 GLY A N 1
ATOM 753 C CA . GLY A 1 115 ? 54.643 29.190 8.022 1.00 38.82 93 GLY A CA 1
ATOM 754 C C . GLY A 1 115 ? 54.113 30.522 8.527 1.00 38.68 93 GLY A C 1
ATOM 755 O O . GLY A 1 115 ? 53.809 31.422 7.738 1.00 42.87 93 GLY A O 1
ATOM 756 N N . SER A 1 116 ? 53.989 30.648 9.841 1.00 32.97 94 SER A N 1
ATOM 757 C CA . SER A 1 116 ? 53.426 31.831 10.427 1.00 30.16 94 SER A CA 1
ATOM 758 C C . SER A 1 116 ? 54.495 32.871 10.762 1.00 25.65 94 SER A C 1
ATOM 759 O O . SER A 1 116 ? 54.155 34.007 11.150 1.00 24.40 94 SER A O 1
ATOM 762 N N . GLY A 1 117 ? 55.769 32.500 10.601 1.00 22.91 95 GLY A N 1
ATOM 763 C CA . GLY A 1 117 ? 56.873 33.334 11.040 1.00 22.65 95 GLY A CA 1
ATOM 764 C C . GLY A 1 117 ? 57.120 33.222 12.539 1.00 25.56 95 GLY A C 1
ATOM 765 O O . GLY A 1 117 ? 57.756 34.106 13.142 1.00 28.92 95 GLY A O 1
ATOM 766 N N . LEU A 1 118 ? 56.636 32.141 13.165 1.00 24.66 96 LEU A N 1
ATOM 767 C CA . LEU A 1 118 ? 56.784 31.978 14.608 1.00 24.21 96 LEU A CA 1
ATOM 768 C C . LEU A 1 118 ? 57.614 30.784 15.023 1.00 24.69 96 LEU A C 1
ATOM 769 O O . LEU A 1 118 ? 57.577 30.402 16.179 1.00 24.22 96 LEU A O 1
ATOM 774 N N . GLY A 1 119 ? 58.370 30.214 14.089 1.00 27.29 97 GLY A N 1
ATOM 775 C CA . GLY A 1 119 ? 59.278 29.102 14.386 1.00 31.06 97 GLY A CA 1
ATOM 776 C C . GLY A 1 119 ? 58.522 27.797 14.621 1.00 36.94 97 GLY A C 1
ATOM 777 O O . GLY A 1 119 ? 58.756 27.087 15.617 1.00 35.85 97 GLY A O 1
ATOM 778 N N . SER A 1 120 ? 57.624 27.476 13.688 1.00 41.05 98 SER A N 1
ATOM 779 C CA . SER A 1 120 ? 56.696 26.371 13.857 1.00 43.71 98 SER A CA 1
ATOM 780 C C . SER A 1 120 ? 57.402 25.028 13.749 1.00 38.62 98 SER A C 1
ATOM 781 O O . SER A 1 120 ? 57.239 24.141 14.603 1.00 37.45 98 SER A O 1
ATOM 784 N N . SER A 1 121 ? 58.187 24.885 12.695 1.00 36.36 99 SER A N 1
ATOM 785 C CA . SER A 1 121 ? 58.941 23.674 12.500 1.00 36.26 99 SER A CA 1
ATOM 786 C C . SER A 1 121 ? 59.954 23.457 13.639 1.00 33.16 99 SER A C 1
ATOM 787 O O . SER A 1 121 ? 60.153 22.332 14.100 1.00 34.82 99 SER A O 1
ATOM 790 N N . ALA A 1 122 ? 60.561 24.542 14.107 1.00 29.79 100 ALA A N 1
ATOM 791 C CA . ALA A 1 122 ? 61.540 24.483 15.176 1.00 29.44 100 ALA A CA 1
ATOM 792 C C . ALA A 1 122 ? 60.934 23.920 16.471 1.00 29.17 100 ALA A C 1
ATOM 793 O O . ALA A 1 122 ? 61.540 23.055 17.130 1.00 29.02 100 ALA A O 1
ATOM 795 N N . ALA A 1 123 ? 59.745 24.417 16.809 1.00 27.02 101 ALA A N 1
ATOM 796 C CA . ALA A 1 123 ? 59.047 24.077 18.042 1.00 26.68 101 ALA A CA 1
ATOM 797 C C . ALA A 1 123 ? 58.758 22.579 18.096 1.00 27.32 101 ALA A C 1
ATOM 798 O O . ALA A 1 123 ? 59.026 21.923 19.108 1.00 25.55 101 ALA A O 1
ATOM 800 N N . SER A 1 124 ? 58.270 22.038 16.984 1.00 27.79 102 SER A N 1
ATOM 801 C CA . SER A 1 124 ? 58.020 20.607 16.876 1.00 29.72 102 SER A CA 1
ATOM 802 C C . SER A 1 124 ? 59.283 19.796 17.116 1.00 29.89 102 SER A C 1
ATOM 803 O O . SER A 1 124 ? 59.287 18.799 17.860 1.00 30.18 102 SER A O 1
ATOM 806 N N . THR A 1 125 ? 60.357 20.228 16.463 1.00 29.49 103 THR A N 1
ATOM 807 C CA . THR A 1 125 ? 61.610 19.515 16.467 1.00 30.08 103 THR A CA 1
ATOM 808 C C . THR A 1 125 ? 62.227 19.549 17.862 1.00 29.83 103 THR A C 1
ATOM 809 O O . THR A 1 125 ? 62.705 18.515 18.362 1.00 31.53 103 THR A O 1
ATOM 813 N N . VAL A 1 126 ? 62.203 20.735 18.485 1.00 26.78 104 VAL A N 1
ATOM 814 C CA . VAL A 1 126 ? 62.744 20.923 19.825 1.00 25.04 104 VAL A CA 1
ATOM 815 C C . VAL A 1 126 ? 61.900 20.097 20.818 1.00 24.85 104 VAL A C 1
ATOM 816 O O . VAL A 1 126 ? 62.451 19.408 21.679 1.00 25.43 104 VAL A O 1
ATOM 820 N N . ALA A 1 127 ? 60.577 20.138 20.671 1.00 23.06 105 ALA A N 1
ATOM 821 C CA . ALA A 1 127 ? 59.712 19.302 21.468 1.00 23.33 105 ALA A CA 1
ATOM 822 C C . ALA A 1 127 ? 60.081 17.812 21.399 1.00 24.85 105 ALA A C 1
ATOM 823 O O . ALA A 1 127 ? 60.220 17.162 22.452 1.00 25.69 105 ALA A O 1
ATOM 825 N N . GLY A 1 128 ? 60.297 17.286 20.196 1.00 24.39 106 GLY A N 1
ATOM 826 C CA . GLY A 1 128 ? 60.672 15.879 20.051 1.00 25.13 106 GLY A CA 1
ATOM 827 C C . GLY A 1 128 ? 61.986 15.510 20.719 1.00 26.46 106 GLY A C 1
ATOM 828 O O . GLY A 1 128 ? 62.092 14.472 21.387 1.00 27.65 106 GLY A O 1
ATOM 829 N N . VAL A 1 129 ? 62.987 16.368 20.571 1.00 26.55 107 VAL A N 1
ATOM 830 C CA . VAL A 1 129 ? 64.337 16.051 21.037 1.00 28.67 107 VAL A CA 1
ATOM 831 C C . VAL A 1 129 ? 64.417 16.156 22.559 1.00 28.97 107 VAL A C 1
ATOM 832 O O . VAL A 1 129 ? 64.958 15.274 23.240 1.00 29.88 107 VAL A O 1
ATOM 836 N N . TYR A 1 130 ? 63.828 17.226 23.083 1.00 27.70 108 TYR A N 1
ATOM 837 C CA . TYR A 1 130 ? 63.683 17.393 24.495 1.00 27.00 108 TYR A CA 1
ATOM 838 C C . TYR A 1 130 ? 62.961 16.204 25.066 1.00 28.18 108 TYR A C 1
ATOM 839 O O . TYR A 1 130 ? 63.409 15.644 26.063 1.00 29.63 108 TYR A O 1
ATOM 848 N N . ALA A 1 131 ? 61.850 15.822 24.431 1.00 27.46 109 ALA A N 1
ATOM 849 C CA . ALA A 1 131 ? 61.026 14.705 24.898 1.00 27.40 109 ALA A CA 1
ATOM 850 C C . ALA A 1 131 ? 61.811 13.420 25.009 1.00 28.82 109 ALA A C 1
ATOM 851 O O . ALA A 1 131 ? 61.801 12.798 26.077 1.00 29.05 109 ALA A O 1
ATOM 853 N N . ILE A 1 132 ? 62.493 13.029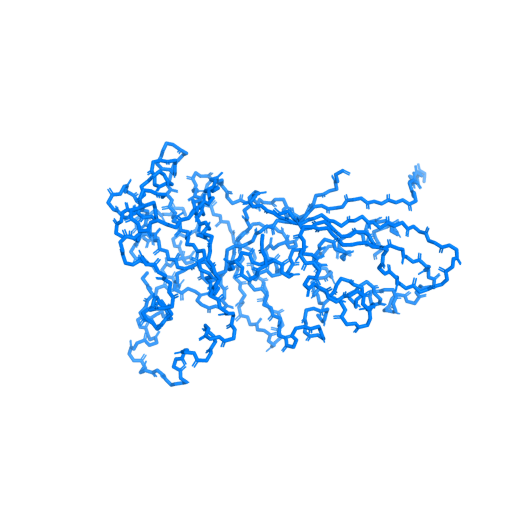 23.924 1.00 29.33 110 ILE A N 1
ATOM 854 C CA . ILE A 1 132 ? 63.184 11.732 23.874 1.00 30.28 110 ILE A CA 1
ATOM 855 C C . ILE A 1 132 ? 64.285 11.682 24.923 1.00 31.79 110 ILE A C 1
ATOM 856 O O . ILE A 1 132 ? 64.493 10.647 25.588 1.00 33.68 110 ILE A O 1
ATOM 861 N N . ASN A 1 133 ? 64.945 12.819 25.113 1.00 31.23 111 ASN A N 1
ATOM 862 C CA . ASN A 1 133 ? 66.033 12.896 26.064 1.00 32.38 111 ASN A CA 1
ATOM 863 C C . ASN A 1 133 ? 65.557 12.718 27.507 1.00 32.95 111 ASN A C 1
ATOM 864 O O . ASN A 1 133 ? 66.149 11.979 28.292 1.00 34.61 111 ASN A O 1
ATOM 869 N N . GLN A 1 134 ? 64.466 13.374 27.861 1.00 32.50 112 GLN A N 1
ATOM 870 C CA . GLN A 1 134 ? 63.981 13.209 29.197 1.00 33.95 112 GLN A CA 1
ATOM 871 C C . GLN A 1 134 ? 63.396 11.816 29.401 1.00 35.16 112 GLN A C 1
ATOM 872 O O . GLN A 1 134 ? 63.714 11.155 30.375 1.00 36.25 112 GLN A O 1
ATOM 878 N N . LEU A 1 135 ? 62.579 11.354 28.464 1.00 36.01 113 LEU A N 1
ATOM 879 C CA . LEU A 1 135 ? 61.962 10.029 28.547 1.00 37.04 113 LEU A CA 1
ATOM 880 C C . LEU A 1 135 ? 62.963 8.876 28.733 1.00 38.45 113 LEU A C 1
ATOM 881 O O . LEU A 1 135 ? 62.679 7.928 29.452 1.00 39.50 113 LEU A O 1
ATOM 886 N N . LEU A 1 136 ? 64.121 8.948 28.090 1.00 37.77 114 LEU A N 1
ATOM 887 C CA . LEU A 1 136 ? 65.105 7.876 28.216 1.00 38.42 114 LEU A CA 1
ATOM 888 C C . LEU A 1 136 ? 66.095 8.139 29.334 1.00 39.58 114 LEU A C 1
ATOM 889 O O . LEU A 1 136 ? 67.183 7.584 29.339 1.00 41.58 114 LEU A O 1
ATOM 894 N N . GLY A 1 137 ? 65.741 9.008 30.273 1.00 39.67 115 GLY A N 1
ATOM 895 C CA . GLY A 1 137 ? 66.566 9.228 31.466 1.00 39.76 115 GLY A CA 1
ATOM 896 C C . GLY A 1 137 ? 67.672 10.256 31.375 1.00 42.14 115 GLY A C 1
ATOM 897 O O . GLY A 1 137 ? 68.685 10.101 32.024 1.00 45.10 115 GLY A O 1
ATOM 898 N N . ASN A 1 138 ? 67.496 11.307 30.577 1.00 42.93 116 ASN A N 1
ATOM 899 C CA . ASN A 1 138 ? 68.447 12.445 30.546 1.00 44.30 116 ASN A CA 1
ATOM 900 C C . ASN A 1 138 ? 69.905 12.093 30.301 1.00 47.17 116 ASN A C 1
ATOM 901 O O . ASN A 1 138 ? 70.786 12.550 31.011 1.00 50.32 116 ASN A O 1
ATOM 906 N N . LYS A 1 139 ? 70.147 11.305 29.266 1.00 46.79 117 LYS A N 1
ATOM 907 C CA . LYS A 1 139 ? 71.485 10.845 28.927 1.00 49.29 117 LYS A CA 1
ATOM 908 C C . LYS A 1 139 ? 72.383 11.938 28.378 1.00 51.64 117 LYS A C 1
ATOM 909 O O . LYS A 1 139 ? 73.592 11.772 28.315 1.00 52.78 117 LYS A O 1
ATOM 923 N N . GLU A 1 141 ? 73.039 16.386 28.132 1.00 48.68 119 GLU A N 1
ATOM 924 C CA . GLU A 1 141 ? 72.728 17.721 28.621 1.00 49.24 119 GLU A CA 1
ATOM 925 C C . GLU A 1 141 ? 71.874 18.467 27.616 1.00 43.11 119 GLU A C 1
ATOM 926 O O . GLU A 1 141 ? 72.092 18.357 26.412 1.00 41.80 119 GLU A O 1
ATOM 932 N N . VAL A 1 142 ? 70.912 19.232 28.120 1.00 41.14 120 VAL A N 1
ATOM 933 C CA . VAL A 1 142 ? 70.004 20.023 27.274 1.00 38.71 120 VAL A CA 1
ATOM 934 C C . VAL A 1 142 ? 70.790 20.842 26.247 1.00 39.49 120 VAL A C 1
ATOM 935 O O . VAL A 1 142 ? 70.470 20.822 25.048 1.00 39.06 120 VAL A O 1
ATOM 939 N N . LYS A 1 143 ? 71.834 21.519 26.722 1.00 40.43 121 LYS A N 1
ATOM 940 C CA . LYS A 1 143 ? 72.817 22.168 25.866 1.00 42.63 121 LYS A CA 1
ATOM 941 C C . LYS A 1 143 ? 73.091 21.358 24.590 1.00 42.84 121 LYS A C 1
ATOM 942 O O . LYS A 1 143 ? 73.022 21.895 23.482 1.00 42.37 121 LYS A O 1
ATOM 948 N N . ASP A 1 144 ? 73.395 20.069 24.754 1.00 42.34 122 ASP A N 1
ATOM 949 C CA . ASP A 1 144 ? 73.904 19.255 23.664 1.00 42.51 122 ASP A CA 1
ATOM 950 C C . ASP A 1 144 ? 72.840 18.728 22.728 1.00 39.57 122 ASP A C 1
ATOM 951 O O . ASP A 1 144 ? 73.173 18.055 21.752 1.00 38.71 122 ASP A O 1
ATOM 956 N N . LEU A 1 145 ? 71.568 19.037 23.003 1.00 36.66 123 LEU A N 1
ATOM 957 C CA . LEU A 1 145 ? 70.497 18.622 22.105 1.00 34.46 123 LEU A CA 1
ATOM 958 C C . LEU A 1 145 ? 70.396 19.481 20.858 1.00 34.09 123 LEU A C 1
ATOM 959 O O . LEU A 1 145 ? 69.817 19.036 19.845 1.00 34.77 123 LEU A O 1
ATOM 964 N N . LEU A 1 146 ? 70.965 20.687 20.911 1.00 31.70 124 LEU A N 1
ATOM 965 C CA . LEU A 1 146 ? 70.835 21.628 19.796 1.00 31.66 124 LEU A CA 1
ATOM 966 C C . LEU A 1 146 ? 71.213 21.048 18.404 1.00 32.71 124 LEU A C 1
ATOM 967 O O . LEU A 1 146 ? 70.431 21.184 17.452 1.00 31.83 124 LEU A O 1
ATOM 972 N N . PRO A 1 147 ? 72.388 20.382 18.287 1.00 33.72 125 PRO A N 1
ATOM 973 C CA . PRO A 1 147 ? 72.771 19.870 16.957 1.00 34.78 125 PRO A CA 1
ATOM 974 C C . PRO A 1 147 ? 71.748 18.892 16.364 1.00 36.21 125 PRO A C 1
ATOM 975 O O . PRO A 1 147 ? 71.481 18.929 15.146 1.00 36.80 125 PRO A O 1
ATOM 979 N N . PHE A 1 148 ? 71.173 18.035 17.206 1.00 35.90 126 PHE A N 1
ATOM 980 C CA . PHE A 1 148 ? 70.167 17.106 16.730 1.00 36.85 126 PHE A CA 1
ATOM 981 C C . PHE A 1 148 ? 68.939 17.821 16.207 1.00 36.18 126 PHE A C 1
ATOM 982 O O . PHE A 1 148 ? 68.365 17.425 15.195 1.00 36.83 126 PHE A O 1
ATOM 990 N N . ALA A 1 149 ? 68.544 18.887 16.890 1.00 35.93 127 ALA A N 1
ATOM 991 C CA . ALA A 1 149 ? 67.394 19.652 16.448 1.00 35.72 127 ALA A CA 1
ATOM 992 C C . ALA A 1 149 ? 67.732 20.360 15.132 1.00 37.16 127 ALA A C 1
ATOM 993 O O . ALA A 1 149 ? 66.895 20.421 14.237 1.00 36.21 127 ALA A O 1
ATOM 1003 N N . GLU A 1 151 ? 70.145 19.271 12.787 1.00 44.53 129 GLU A N 1
ATOM 1004 C CA . GLU A 1 151 ? 70.213 18.252 11.712 1.00 50.08 129 GLU A CA 1
ATOM 1005 C C . GLU A 1 151 ? 68.806 17.802 11.272 1.00 49.71 129 GLU A C 1
ATOM 1006 O O . GLU A 1 151 ? 68.536 17.614 10.075 1.00 48.49 129 GLU A O 1
ATOM 1012 N N . GLY A 1 152 ? 67.913 17.638 12.248 1.00 48.55 130 GLY A N 1
ATOM 1013 C CA . GLY A 1 152 ? 66.518 17.329 11.979 1.00 46.15 130 GLY A CA 1
ATOM 1014 C C . GLY A 1 152 ? 65.886 18.311 11.015 1.00 44.48 130 GLY A C 1
ATOM 1015 O O . GLY A 1 152 ? 65.392 17.913 9.954 1.00 46.24 130 GLY A O 1
ATOM 1016 N N . GLU A 1 153 ? 65.907 19.587 11.388 1.00 41.86 131 GLU A N 1
ATOM 1017 C CA . GLU A 1 153 ? 65.429 20.693 10.547 1.00 45.55 131 GLU A CA 1
ATOM 1018 C C . GLU A 1 153 ? 66.063 20.721 9.149 1.00 48.34 131 GLU A C 1
ATOM 1019 O O . GLU A 1 153 ? 65.376 20.932 8.144 1.00 49.63 131 GLU A O 1
ATOM 1025 N N . PHE A 1 154 ? 67.382 20.544 9.111 1.00 48.31 132 PHE A N 1
ATOM 1026 C CA . PHE A 1 154 ? 68.138 20.584 7.883 1.00 53.37 132 PHE A CA 1
ATOM 1027 C C . PHE A 1 154 ? 67.693 19.462 6.947 1.00 54.01 132 PHE A C 1
ATOM 1028 O O . PHE A 1 154 ? 67.280 19.732 5.821 1.00 55.06 132 PHE A O 1
ATOM 1036 N N . LEU A 1 155 ? 67.744 18.218 7.417 1.00 52.35 133 LEU A N 1
ATOM 1037 C CA . LEU A 1 155 ? 67.332 17.073 6.594 1.00 52.30 133 LEU A CA 1
ATOM 1038 C C . LEU A 1 155 ? 65.865 17.115 6.129 1.00 55.34 133 LEU A C 1
ATOM 1039 O O . LEU A 1 155 ? 65.563 16.638 5.056 1.00 58.64 133 LEU A O 1
ATOM 1044 N N . ALA A 1 156 ? 64.964 17.688 6.916 1.00 56.25 134 ALA A N 1
ATOM 1045 C CA . ALA A 1 156 ? 63.548 17.746 6.535 1.00 57.31 134 ALA A CA 1
ATOM 1046 C C . ALA A 1 156 ? 63.179 18.928 5.636 1.00 59.82 134 ALA A C 1
ATOM 1047 O O . ALA A 1 156 ? 62.608 18.739 4.576 1.00 61.91 134 ALA A O 1
ATOM 1049 N N . CYS A 1 157 ? 63.484 20.147 6.062 1.00 62.60 135 CYS A N 1
ATOM 1050 C CA . CYS A 1 157 ? 63.089 21.340 5.303 1.00 62.35 135 CYS A CA 1
ATOM 1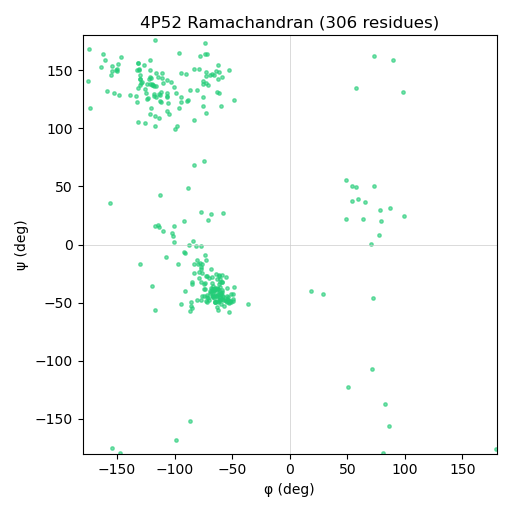051 C C . CYS A 1 157 ? 64.260 21.923 4.481 1.00 61.64 135 CYS A C 1
ATOM 1052 O O . CYS A 1 157 ? 64.132 22.994 3.881 1.00 62.84 135 CYS A O 1
ATOM 1055 N N . GLY A 1 158 ? 65.390 21.206 4.454 1.00 60.65 136 GLY A N 1
ATOM 1056 C CA . GLY A 1 158 ? 66.615 21.636 3.755 1.00 60.25 136 GLY A CA 1
ATOM 1057 C C . GLY A 1 158 ? 67.280 22.910 4.276 1.00 65.31 136 GLY A C 1
ATOM 1058 O O . GLY A 1 158 ? 68.060 23.539 3.571 1.00 64.03 136 GLY A O 1
ATOM 1059 N N . SER A 1 159 ? 67.009 23.280 5.526 1.00 69.83 137 SER A N 1
ATOM 1060 C CA . SER A 1 159 ? 67.247 24.642 5.985 1.00 68.71 137 SER A CA 1
ATOM 1061 C C . SER A 1 159 ? 66.989 24.729 7.498 1.00 66.09 137 SER A C 1
ATOM 1062 O O . SER A 1 159 ? 65.867 24.495 7.949 1.00 73.83 137 SER A O 1
ATOM 1065 N N . ALA A 1 160 ? 68.013 25.063 8.281 1.00 58.74 138 ALA A N 1
ATOM 1066 C CA . ALA A 1 160 ? 67.860 25.159 9.748 1.00 55.26 138 ALA A CA 1
ATOM 1067 C C . ALA A 1 160 ? 68.116 26.562 10.291 1.00 51.30 138 ALA A C 1
ATOM 1068 O O . ALA A 1 160 ? 69.069 27.227 9.878 1.00 51.07 138 ALA A O 1
ATOM 1070 N N . HIS A 1 161 ? 67.270 27.022 11.213 1.00 46.79 139 HIS A N 1
ATOM 1071 C CA . HIS A 1 161 ? 67.444 28.380 11.750 1.00 41.98 139 HIS A CA 1
ATOM 1072 C C . HIS A 1 161 ? 67.733 28.401 13.233 1.00 34.02 139 HIS A C 1
ATOM 1073 O O . HIS A 1 161 ? 66.826 28.245 14.040 1.00 35.14 139 HIS A O 1
ATOM 1080 N N . ALA A 1 162 ? 69.000 28.605 13.585 1.00 29.71 140 ALA A N 1
ATOM 1081 C CA . ALA A 1 162 ? 69.429 28.581 14.972 1.00 27.71 140 ALA A CA 1
ATOM 1082 C C . ALA A 1 162 ? 68.787 29.673 15.785 1.00 28.53 140 ALA A C 1
ATOM 1083 O O . ALA A 1 162 ? 68.555 29.499 16.980 1.00 29.15 140 ALA A O 1
ATOM 1085 N N . ASP A 1 163 ? 68.472 30.794 15.149 1.00 28.95 141 ASP A N 1
ATOM 1086 C CA . ASP A 1 163 ? 67.810 31.867 15.876 1.00 29.10 141 ASP A CA 1
ATOM 1087 C C . ASP A 1 163 ? 66.346 31.567 16.173 1.00 28.96 141 ASP A C 1
ATOM 1088 O O . ASP A 1 163 ? 65.717 32.280 16.951 1.00 28.90 141 ASP A O 1
ATOM 1093 N N . ASN A 1 164 ? 65.815 30.494 15.588 1.00 28.06 142 ASN A N 1
ATOM 1094 C CA . ASN A 1 164 ? 64.557 29.909 16.098 1.00 26.78 142 ASN A CA 1
ATOM 1095 C C . ASN A 1 164 ? 64.828 28.763 17.083 1.00 25.19 142 ASN A C 1
ATOM 1096 O O . ASN A 1 164 ? 64.307 28.761 18.201 1.00 24.48 142 ASN A O 1
ATOM 1101 N N . VAL A 1 165 ? 65.662 27.813 16.662 1.00 24.72 143 VAL A N 1
ATOM 1102 C CA . VAL A 1 165 ? 65.876 26.582 17.391 1.00 24.78 143 VAL A CA 1
ATOM 1103 C C . VAL A 1 165 ? 66.522 26.805 18.761 1.00 25.82 143 VAL A C 1
ATOM 1104 O O . VAL A 1 165 ? 66.032 26.269 19.752 1.00 25.30 143 VAL A O 1
ATOM 1108 N N . ALA A 1 166 ? 67.615 27.583 18.827 1.00 25.98 144 ALA A N 1
ATOM 1109 C CA . ALA A 1 166 ? 68.322 27.785 20.099 1.00 24.55 144 ALA A CA 1
ATOM 1110 C C . ALA A 1 166 ? 67.444 28.409 21.208 1.00 23.61 144 ALA A C 1
ATOM 1111 O O . ALA A 1 166 ? 67.386 27.848 22.320 1.00 23.01 144 ALA A O 1
ATOM 1113 N N . PRO A 1 167 ? 66.746 29.538 20.917 1.00 22.42 145 PRO A N 1
ATOM 1114 C CA . PRO A 1 167 ? 65.887 30.117 21.970 1.00 21.51 145 PRO A CA 1
ATOM 1115 C C . PRO A 1 167 ? 64.689 29.217 22.317 1.00 22.23 145 PRO A C 1
ATOM 1116 O O . PRO A 1 167 ? 64.174 29.240 23.464 1.00 22.83 145 PRO A O 1
ATOM 1120 N N . CYS A 1 168 ? 64.252 28.431 21.341 1.00 21.73 146 CYS A N 1
ATOM 1121 C CA . CYS A 1 168 ? 63.184 27.516 21.577 1.00 22.71 146 CYS A CA 1
ATOM 1122 C C . CYS A 1 168 ? 63.629 26.462 22.603 1.00 23.15 146 CYS A C 1
ATOM 1123 O O . CYS A 1 168 ? 62.931 26.196 23.583 1.00 24.30 146 CYS A O 1
ATOM 1126 N N . LEU A 1 169 ? 64.790 25.880 22.365 1.00 22.31 147 LEU A N 1
ATOM 1127 C CA . LEU A 1 169 ? 65.326 24.846 23.218 1.00 23.47 147 LEU A CA 1
ATOM 1128 C C . LEU A 1 169 ? 65.855 25.378 24.543 1.00 24.69 147 LEU A C 1
ATOM 1129 O O . LEU A 1 169 ? 65.697 24.732 25.561 1.00 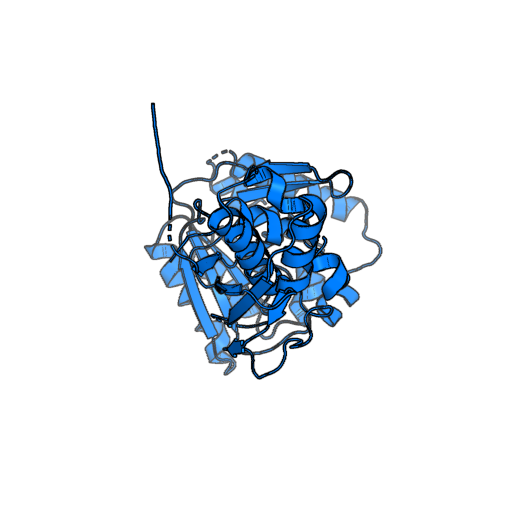26.30 147 LEU A O 1
ATOM 1134 N N . TYR A 1 170 ? 66.492 26.539 24.527 1.00 24.70 148 TYR A N 1
ATOM 1135 C CA . TYR A 1 170 ? 67.194 27.022 25.700 1.00 25.29 148 TYR A CA 1
ATOM 1136 C C . TYR A 1 170 ? 66.366 27.976 26.487 1.00 25.21 148 TYR A C 1
ATOM 1137 O O . TYR A 1 170 ? 66.692 28.262 27.625 1.00 26.07 148 TYR A O 1
ATOM 1146 N N . GLY A 1 171 ? 65.308 28.502 25.880 1.00 25.37 149 GLY A N 1
ATOM 1147 C CA . GLY A 1 171 ? 64.586 29.622 26.479 1.00 24.35 149 GLY A CA 1
ATOM 1148 C C . GLY A 1 171 ? 65.362 30.919 26.372 1.00 23.82 149 GLY A C 1
ATOM 1149 O O . GLY A 1 171 ? 66.563 30.929 26.104 1.00 22.96 149 GLY A O 1
ATOM 1150 N N . GLY A 1 172 ? 64.651 32.023 26.541 1.00 23.80 150 GLY A N 1
ATOM 1151 C CA . GLY A 1 172 ? 65.286 33.311 26.679 1.00 23.38 150 GLY A CA 1
ATOM 1152 C C . GLY A 1 172 ? 65.583 33.987 25.368 1.00 22.80 150 GLY A C 1
ATOM 1153 O O . GLY A 1 172 ? 64.948 33.702 24.333 1.00 22.80 150 GLY A O 1
ATOM 1154 N N . PHE A 1 173 ? 66.563 34.883 25.430 1.00 22.27 151 PHE A N 1
ATOM 1155 C CA . PHE A 1 173 ? 66.971 35.698 24.314 1.00 22.18 151 PHE A CA 1
ATOM 1156 C C . PHE A 1 173 ? 68.386 35.307 23.891 1.00 22.66 151 PHE A C 1
ATOM 1157 O O . PHE A 1 173 ? 69.300 35.276 24.709 1.00 23.60 151 PHE A O 1
ATOM 1165 N N . VAL A 1 174 ? 68.570 35.057 22.604 1.00 23.13 152 VAL A N 1
ATOM 1166 C CA . VAL A 1 174 ? 69.781 34.446 22.093 1.00 25.44 152 VAL A CA 1
ATOM 1167 C C . VAL A 1 174 ? 70.422 35.232 20.941 1.00 27.06 152 VAL A C 1
ATOM 1168 O O . VAL A 1 174 ? 69.729 35.770 20.052 1.00 27.23 152 VAL A O 1
ATOM 1172 N N . LEU A 1 175 ? 71.755 35.303 20.971 1.00 26.26 153 LEU A N 1
ATOM 1173 C CA . LEU A 1 175 ? 72.541 35.768 19.831 1.00 24.48 153 LEU A CA 1
ATOM 1174 C C . LEU A 1 175 ? 73.225 34.562 19.202 1.00 25.30 153 LEU A C 1
ATOM 1175 O O . LEU A 1 175 ? 73.892 33.764 19.895 1.00 25.06 153 LEU A O 1
ATOM 1180 N N . VAL A 1 176 ? 73.028 34.404 17.889 1.00 25.64 154 VAL A N 1
ATOM 1181 C CA . VAL A 1 176 ? 73.729 33.369 17.127 1.00 26.14 154 VAL A CA 1
ATOM 1182 C C . VAL A 1 176 ? 74.891 34.052 16.434 1.00 29.40 154 VAL A C 1
ATOM 1183 O O . VAL A 1 176 ? 74.735 34.719 15.377 1.00 30.81 154 VAL A O 1
ATOM 1187 N N . ARG A 1 177 ? 76.058 33.900 17.047 1.00 29.56 155 ARG A N 1
ATOM 1188 C CA . ARG A 1 177 ? 77.214 34.651 16.653 1.00 30.23 155 ARG A CA 1
ATOM 1189 C C . ARG A 1 177 ? 77.831 34.088 15.364 1.00 31.33 155 ARG A C 1
ATOM 1190 O O . ARG A 1 177 ? 78.387 34.843 14.575 1.00 32.05 155 ARG A O 1
ATOM 1198 N N . SER A 1 178 ? 77.727 32.773 15.171 1.00 31.85 156 SER A N 1
ATOM 1199 C CA . SER A 1 178 ? 78.186 32.089 13.967 1.00 34.76 156 SER A CA 1
ATOM 1200 C C . SER A 1 178 ? 77.402 30.783 13.769 1.00 38.58 156 SER A C 1
ATOM 1201 O O . SER A 1 178 ? 76.971 30.180 14.750 1.00 38.33 156 SER A O 1
ATOM 1204 N N . TYR A 1 179 ? 77.203 30.364 12.511 1.00 45.48 157 TYR A N 1
ATOM 1205 C CA . TYR A 1 179 ? 76.547 29.071 12.172 1.00 51.80 157 TYR A CA 1
ATOM 1206 C C . TYR A 1 179 ? 77.578 27.964 12.050 1.00 54.75 157 TYR A C 1
ATOM 1207 O O . TYR A 1 179 ? 77.343 26.840 12.482 1.00 59.39 157 TYR A O 1
ATOM 1216 N N . ASP A 1 180 ? 78.722 28.270 11.457 1.00 54.53 158 ASP A N 1
ATOM 1217 C CA . ASP A 1 180 ? 79.795 27.294 11.363 1.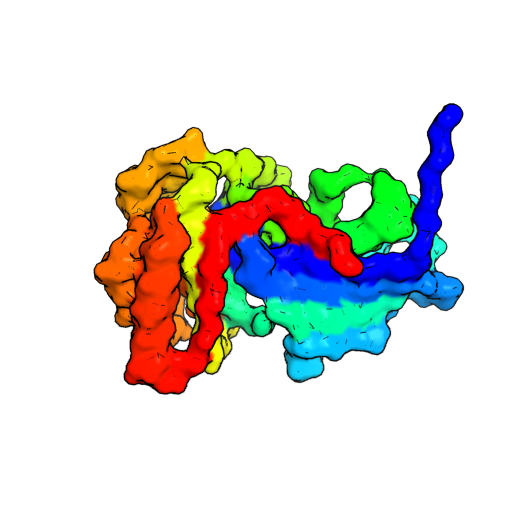00 58.36 158 ASP A CA 1
ATOM 1218 C C . ASP A 1 180 ? 81.137 27.920 11.797 1.00 58.46 158 ASP A C 1
ATOM 1219 O O . ASP A 1 180 ? 81.723 28.736 11.070 1.00 60.25 158 ASP A O 1
ATOM 1224 N N . PRO A 1 181 ? 81.611 27.554 13.005 1.00 54.10 159 PRO A N 1
ATOM 1225 C CA . PRO A 1 181 ? 80.941 26.587 13.906 1.00 48.34 159 PRO A CA 1
ATOM 1226 C C . PRO A 1 181 ? 79.770 27.235 14.647 1.00 43.73 159 PRO A C 1
ATOM 1227 O O . PRO A 1 181 ? 79.690 28.462 14.716 1.00 42.70 159 PRO A O 1
ATOM 1231 N N . LEU A 1 182 ? 78.869 26.425 15.190 1.00 41.67 160 LEU A N 1
ATOM 1232 C CA . LEU A 1 182 ? 77.654 26.952 15.809 1.00 39.43 160 LEU A CA 1
ATOM 1233 C C . LEU A 1 182 ? 77.984 27.611 17.141 1.00 37.64 160 LEU A C 1
ATOM 1234 O O . LEU A 1 182 ? 78.435 26.950 18.086 1.00 39.05 160 LEU A O 1
ATOM 1239 N N . ASP A 1 183 ? 77.811 28.924 17.190 1.00 33.85 161 ASP A N 1
ATOM 1240 C CA . ASP A 1 183 ? 78.237 29.704 18.335 1.00 32.92 161 ASP A CA 1
ATOM 1241 C C . ASP A 1 183 ? 77.069 30.521 18.863 1.00 31.70 161 ASP A C 1
ATOM 1242 O O . ASP A 1 183 ? 76.682 31.519 18.278 1.00 33.69 161 ASP A O 1
ATOM 1247 N N . VAL A 1 184 ? 76.508 30.082 19.978 1.00 30.76 162 VAL A N 1
ATOM 1248 C CA . VAL A 1 184 ? 75.265 30.636 20.512 1.00 29.11 162 VAL A CA 1
ATOM 1249 C C . VAL A 1 184 ? 75.486 31.221 21.901 1.00 27.36 162 VAL A C 1
ATOM 1250 O O . VAL A 1 184 ? 76.175 30.642 22.729 1.00 27.45 162 VAL A O 1
ATOM 1254 N N . VAL A 1 185 ? 74.891 32.380 22.142 1.00 26.26 163 VAL A N 1
ATOM 1255 C CA . VAL A 1 185 ? 75.136 33.131 23.362 1.00 26.20 163 VAL A CA 1
ATOM 1256 C C . VAL A 1 185 ? 73.803 33.545 23.925 1.00 25.76 163 VAL A C 1
ATOM 1257 O O . VAL A 1 185 ? 73.034 34.181 23.230 1.00 26.28 163 VAL A O 1
ATOM 1261 N N . LYS A 1 186 ? 73.493 33.167 25.162 1.00 27.15 164 LYS A N 1
ATOM 1262 C CA . LYS A 1 186 ? 72.248 33.627 25.769 1.00 27.96 164 LYS A CA 1
ATOM 1263 C C . LYS A 1 186 ? 72.452 34.988 26.436 1.00 29.47 164 LYS A C 1
ATOM 1264 O O . LYS A 1 186 ? 73.398 35.178 27.183 1.00 30.07 164 LYS A O 1
ATOM 1270 N N . LEU A 1 187 ? 71.550 35.931 26.192 1.00 30.05 165 LEU A N 1
ATOM 1271 C CA . LEU A 1 187 ? 71.713 37.279 26.741 1.00 30.75 165 LEU A CA 1
ATOM 1272 C C . LEU A 1 187 ? 70.627 37.616 27.754 1.00 31.42 165 LEU A C 1
ATOM 1273 O O . LEU A 1 187 ? 69.487 37.213 27.573 1.00 31.21 165 LEU A O 1
ATOM 1278 N N . PRO A 1 188 ? 70.969 38.371 28.818 1.00 32.46 166 PRO A N 1
ATOM 1279 C CA . PRO A 1 188 ? 69.923 38.857 29.720 1.00 32.35 166 PRO A CA 1
ATOM 1280 C C . PRO A 1 188 ? 69.097 39.972 29.067 1.00 34.97 166 PRO A C 1
ATOM 1281 O O . PRO A 1 188 ? 69.607 40.743 28.261 1.00 36.43 166 PRO A O 1
ATOM 1285 N N . VAL A 1 189 ? 67.825 40.047 29.420 1.00 35.39 167 VAL A N 1
ATOM 1286 C CA . VAL A 1 189 ? 66.960 41.089 28.909 1.00 36.77 167 VAL A CA 1
ATOM 1287 C C . VAL A 1 189 ? 66.189 41.723 30.056 1.00 36.95 167 VAL A C 1
ATOM 1288 O O . VAL A 1 189 ? 65.991 41.081 31.085 1.00 36.89 167 VAL A O 1
ATOM 1292 N N . PRO A 1 190 ? 65.728 42.976 29.889 1.00 36.47 168 PRO A N 1
ATOM 1293 C CA . PRO A 1 190 ? 65.017 43.544 31.054 1.00 35.97 168 PRO A CA 1
ATOM 1294 C C . PRO A 1 190 ? 63.706 42.805 31.351 1.00 35.58 168 PRO A C 1
ATOM 1295 O O . PRO A 1 190 ? 63.050 42.277 30.440 1.00 34.78 168 PRO A O 1
ATOM 1299 N N . ALA A 1 191 ? 63.372 42.720 32.631 1.00 36.89 169 ALA A N 1
ATOM 1300 C CA . ALA A 1 191 ? 62.321 41.810 33.088 1.00 38.09 169 ALA A CA 1
ATOM 1301 C C . ALA A 1 191 ? 60.947 42.358 32.763 1.00 40.24 169 ALA A C 1
ATOM 1302 O O . ALA A 1 191 ? 59.962 41.610 32.778 1.00 44.85 169 ALA A O 1
ATOM 1304 N N . ASN A 1 192 ? 60.892 43.656 32.473 1.00 37.63 170 ASN A N 1
ATOM 1305 C CA . ASN A 1 192 ? 59.653 44.348 32.174 1.00 40.04 170 ASN A CA 1
ATOM 1306 C C . ASN A 1 192 ? 59.490 44.537 30.667 1.00 39.48 170 ASN A C 1
ATOM 1307 O O . ASN A 1 192 ? 58.684 45.341 30.209 1.00 41.02 170 ASN A O 1
ATOM 1312 N N . LEU A 1 193 ? 60.261 43.795 29.888 1.00 36.17 171 LEU A N 1
ATOM 1313 C CA . LEU A 1 193 ? 60.184 43.903 28.445 1.00 33.16 171 LEU A CA 1
ATOM 1314 C C . LEU A 1 193 ? 59.130 42.925 27.904 1.00 31.86 171 LEU A C 1
ATOM 1315 O O . LEU A 1 193 ? 59.200 41.712 28.152 1.00 31.74 171 LEU A O 1
ATOM 1320 N N . TYR A 1 194 ? 58.155 43.458 27.175 1.00 29.50 172 TYR A N 1
ATOM 1321 C CA . TYR A 1 194 ? 57.050 42.645 26.674 1.00 28.39 172 TYR A CA 1
ATOM 1322 C C . TYR A 1 194 ? 57.068 42.611 25.171 1.00 28.37 172 TYR A C 1
ATOM 1323 O O . TYR A 1 194 ? 57.492 43.576 24.506 1.00 28.49 172 TYR A O 1
ATOM 1332 N N . ALA A 1 195 ? 56.625 41.477 24.648 1.00 27.36 173 ALA A N 1
ATOM 1333 C CA . ALA A 1 195 ? 56.479 41.260 23.224 1.00 24.95 173 ALA A CA 1
ATOM 1334 C C . ALA A 1 195 ? 54.990 41.037 22.911 1.00 25.92 173 ALA A C 1
ATOM 1335 O O . ALA A 1 195 ? 54.315 40.202 23.561 1.00 26.11 173 ALA A O 1
ATOM 1337 N N . THR A 1 196 ? 54.470 41.813 21.959 1.00 24.30 174 THR A N 1
ATOM 1338 C CA . THR A 1 196 ? 53.152 41.574 21.439 1.00 23.80 174 THR A CA 1
ATOM 1339 C C . THR A 1 196 ? 53.356 40.971 20.074 1.00 23.99 174 THR A C 1
ATOM 1340 O O . THR A 1 196 ? 54.024 41.577 19.237 1.00 24.15 174 THR A O 1
ATOM 1344 N N . ILE A 1 197 ? 52.810 39.768 19.872 1.00 24.56 175 ILE A N 1
ATOM 1345 C CA . ILE A 1 197 ? 52.808 39.080 18.579 1.00 24.83 175 ILE A CA 1
ATOM 1346 C C . ILE A 1 197 ? 51.398 39.134 17.984 1.00 25.85 175 ILE A C 1
ATOM 1347 O O . ILE A 1 197 ? 50.413 38.813 18.667 1.00 27.63 175 ILE A O 1
ATOM 1352 N N . ILE A 1 198 ? 51.303 39.540 16.722 1.00 23.78 176 ILE A N 1
ATOM 1353 C CA . ILE A 1 198 ? 50.070 39.395 15.973 1.00 23.23 176 ILE A CA 1
ATOM 1354 C C . ILE A 1 198 ? 50.294 38.483 14.761 1.00 24.02 176 ILE A C 1
ATOM 1355 O O . ILE A 1 198 ? 51.239 38.681 13.957 1.00 23.76 176 ILE A O 1
ATOM 1360 N N . HIS A 1 199 ? 49.434 37.474 14.651 1.00 23.29 177 HIS A N 1
ATOM 1361 C CA . HIS A 1 199 ? 49.485 36.586 13.536 1.00 23.20 177 HIS A CA 1
ATOM 1362 C C . HIS A 1 199 ? 48.232 36.724 12.659 1.00 24.05 177 HIS A C 1
ATOM 1363 O O . HIS A 1 199 ? 47.155 36.267 13.052 1.00 23.84 177 HIS A O 1
ATOM 1370 N N . PRO A 1 200 ? 48.386 37.312 11.445 1.00 24.46 178 PRO A N 1
ATOM 1371 C CA . PRO A 1 200 ? 47.265 37.463 10.520 1.00 25.61 178 PRO A CA 1
ATOM 1372 C C . PRO A 1 200 ? 46.860 36.137 9.876 1.00 27.12 178 PRO A C 1
ATOM 1373 O O . PRO A 1 200 ? 47.705 35.295 9.596 1.00 27.88 178 PRO A O 1
ATOM 1377 N N . HIS A 1 201 ? 45.573 35.947 9.636 1.00 29.06 179 HIS A N 1
ATOM 1378 C CA . HIS A 1 201 ? 45.093 34.693 9.028 1.00 30.28 179 HIS A CA 1
ATOM 1379 C C . HIS A 1 201 ? 45.215 34.700 7.510 1.00 32.42 179 HIS A C 1
ATOM 1380 O O . HIS A 1 201 ? 44.234 34.731 6.778 1.00 35.25 179 HIS A O 1
ATOM 1387 N N . VAL A 1 202 ? 46.449 34.674 7.049 1.00 31.85 180 VAL A N 1
ATOM 1388 C CA . VAL A 1 202 ? 46.749 34.724 5.634 1.00 33.95 180 VAL A CA 1
ATOM 1389 C C . VAL A 1 202 ? 48.107 34.042 5.509 1.00 34.26 180 VAL A C 1
ATOM 1390 O O . VAL A 1 202 ? 48.865 33.989 6.476 1.00 32.46 180 VAL A O 1
ATOM 1394 N N . GLU A 1 203 ? 48.420 33.456 4.374 1.00 38.29 181 GLU A N 1
ATOM 1395 C CA . GLU A 1 203 ? 49.719 32.836 4.323 1.00 46.17 181 GLU A CA 1
ATOM 1396 C C . GLU A 1 203 ? 50.637 33.368 3.260 1.00 50.45 181 GLU A C 1
ATOM 1397 O O . GLU A 1 203 ? 50.361 33.322 2.085 1.00 53.95 181 GLU A O 1
ATOM 1403 N N . VAL A 1 204 ? 51.731 33.921 3.740 1.00 57.04 182 VAL A N 1
ATOM 1404 C CA . VAL A 1 204 ? 52.861 34.316 2.935 1.00 58.42 182 VAL A CA 1
ATOM 1405 C C . VAL A 1 204 ? 53.812 33.122 2.992 1.00 56.07 182 VAL A C 1
ATOM 1406 O O . VAL A 1 204 ? 54.165 32.643 4.102 1.00 53.11 182 VAL A O 1
ATOM 1410 N N . GLN A 1 205 ? 54.214 32.646 1.809 1.00 52.94 183 GLN A N 1
ATOM 1411 C CA . GLN A 1 205 ? 55.207 31.578 1.700 1.00 55.20 183 GLN A CA 1
ATOM 1412 C C . GLN A 1 205 ? 56.594 31.955 2.282 1.00 61.32 183 GLN A C 1
ATOM 1413 O O . GLN A 1 205 ? 57.040 33.112 2.156 1.00 64.88 183 GLN A O 1
ATOM 1419 N N . THR A 1 206 ? 57.262 30.990 2.929 1.00 63.28 184 THR A N 1
ATOM 1420 C CA . THR A 1 206 ? 58.663 31.168 3.380 1.00 61.47 184 THR A CA 1
ATOM 1421 C C . THR A 1 206 ? 59.567 31.294 2.151 1.00 59.15 184 THR A C 1
ATOM 1422 O O . THR A 1 206 ? 60.493 32.125 2.127 1.00 57.10 184 THR A O 1
ATOM 1426 N N . LYS A 1 207 ? 59.242 30.482 1.139 1.00 56.31 185 LYS A N 1
ATOM 1427 C CA . LYS A 1 207 ? 59.891 30.454 -0.166 1.00 57.14 185 LYS A CA 1
ATOM 1428 C C . LYS A 1 207 ? 60.024 31.854 -0.804 1.00 57.69 185 LYS A C 1
ATOM 1429 O O . LYS A 1 207 ? 61.108 32.228 -1.268 1.00 54.03 185 LYS A O 1
ATOM 1435 N N . ASP A 1 208 ? 58.923 32.615 -0.826 1.00 57.95 186 ASP A N 1
ATOM 1436 C CA . ASP A 1 208 ? 58.894 33.937 -1.474 1.00 53.81 186 ASP A CA 1
ATOM 1437 C C . ASP A 1 208 ? 59.536 34.999 -0.601 1.00 53.13 186 ASP A C 1
ATOM 1438 O O . ASP A 1 208 ? 60.094 35.968 -1.118 1.00 52.21 186 ASP A O 1
ATOM 1443 N N . ALA A 1 209 ? 59.464 34.798 0.719 1.00 50.66 187 ALA A N 1
ATOM 1444 C CA . ALA A 1 209 ? 60.178 35.632 1.693 1.00 49.78 187 ALA A CA 1
ATOM 1445 C C . ALA A 1 209 ? 61.709 35.475 1.674 1.00 49.89 187 ALA A C 1
ATOM 1446 O O . ALA A 1 209 ? 62.395 36.364 2.165 1.00 50.59 187 ALA A O 1
ATOM 1448 N N . ARG A 1 210 ? 62.227 34.356 1.140 1.00 49.84 188 ARG A N 1
ATOM 1449 C CA . ARG A 1 210 ? 63.677 34.132 0.967 1.00 51.89 188 ARG A CA 1
ATOM 1450 C C . ARG A 1 210 ? 64.171 34.715 -0.331 1.00 43.55 188 ARG A C 1
ATOM 1451 O O . ARG A 1 210 ? 65.140 35.492 -0.343 1.00 43.86 188 ARG A O 1
ATOM 1459 N N . ASN A 1 211 ? 63.502 34.328 -1.414 1.00 38.66 189 ASN A N 1
ATOM 1460 C CA . ASN A 1 211 ? 63.798 34.802 -2.765 1.00 37.77 189 ASN A CA 1
ATOM 1461 C C . ASN A 1 211 ? 63.774 36.295 -2.941 1.00 32.04 189 ASN A C 1
ATOM 1462 O O . ASN A 1 211 ? 64.459 36.840 -3.810 1.00 33.46 189 ASN A O 1
ATOM 1467 N N . ILE A 1 212 ? 62.988 36.972 -2.131 1.00 27.88 190 ILE A N 1
ATOM 1468 C CA . ILE A 1 212 ? 62.829 38.396 -2.338 1.00 24.80 190 ILE A CA 1
ATOM 1469 C C . ILE A 1 212 ? 63.961 39.227 -1.696 1.00 23.06 190 ILE A C 1
ATOM 1470 O O . ILE A 1 212 ? 64.142 40.376 -2.045 1.00 21.36 190 ILE A O 1
ATOM 1475 N N . LEU A 1 213 ? 64.715 38.633 -0.775 1.00 23.26 191 LEU A N 1
ATOM 1476 C CA . LEU A 1 213 ? 65.892 39.310 -0.204 1.00 24.99 191 LEU A CA 1
ATOM 1477 C C . LEU A 1 213 ? 66.903 39.669 -1.277 1.00 25.31 191 LEU A C 1
ATOM 1478 O O . LEU A 1 213 ? 67.055 38.907 -2.222 1.00 26.69 191 LEU A O 1
ATOM 1483 N N . PRO A 1 214 ? 67.585 40.830 -1.142 1.00 25.05 192 PRO A N 1
ATOM 1484 C CA . PRO A 1 214 ? 68.687 41.161 -2.070 1.00 26.46 192 PRO A CA 1
ATOM 1485 C C . PRO A 1 214 ? 69.835 40.164 -1.929 1.00 29.00 192 PRO A C 1
ATOM 1486 O O . PRO A 1 214 ? 70.040 39.603 -0.838 1.00 29.00 192 PRO A O 1
ATOM 1490 N N . LYS A 1 215 ? 70.558 39.919 -3.016 1.00 31.88 193 LYS A N 1
ATOM 1491 C CA . LYS A 1 215 ? 71.726 39.055 -2.951 1.00 36.72 193 LYS A CA 1
ATOM 1492 C C . LYS A 1 215 ? 72.931 39.852 -2.512 1.00 36.57 193 LYS A C 1
ATOM 1493 O O . LYS A 1 215 ? 73.809 39.324 -1.832 1.00 38.39 193 LYS A O 1
ATOM 1499 N N . GLN A 1 216 ? 72.952 41.117 -2.929 1.00 35.34 194 GLN A N 1
ATOM 1500 C CA . GLN A 1 216 ? 74.020 42.069 -2.664 1.00 34.88 194 GLN A CA 1
ATOM 1501 C C . GLN A 1 216 ? 73.427 43.270 -1.950 1.00 32.76 194 GLN A C 1
ATOM 1502 O O . GLN A 1 216 ? 72.321 43.700 -2.282 1.00 33.52 194 GLN A O 1
ATOM 1508 N N . ILE A 1 217 ? 74.158 43.841 -0.998 1.00 29.63 195 ILE A N 1
ATOM 1509 C CA . ILE A 1 217 ? 73.733 45.096 -0.384 1.00 27.90 195 ILE A CA 1
ATOM 1510 C C . ILE A 1 217 ? 74.883 46.088 -0.351 1.00 26.30 195 ILE A C 1
ATOM 1511 O O . ILE A 1 217 ? 76.040 45.701 -0.365 1.00 26.79 195 ILE A O 1
ATOM 1516 N N . ALA A 1 218 ? 74.571 47.374 -0.292 1.00 24.87 196 ALA A N 1
ATOM 1517 C CA . ALA A 1 218 ? 75.625 48.392 -0.251 1.00 24.34 196 ALA A CA 1
ATOM 1518 C C . ALA A 1 218 ? 76.378 48.324 1.107 1.00 25.60 196 ALA A C 1
ATOM 1519 O O . ALA A 1 218 ? 75.776 48.046 2.158 1.00 25.19 196 ALA A O 1
ATOM 1521 N N . LEU A 1 219 ? 77.680 48.596 1.088 1.00 26.60 197 LEU A N 1
ATOM 1522 C CA . LEU A 1 219 ? 78.484 48.569 2.308 1.00 26.75 197 LEU A CA 1
ATOM 1523 C C . LEU A 1 219 ? 77.901 49.497 3.377 1.00 27.84 197 LEU A C 1
ATOM 1524 O O . LEU A 1 219 ? 77.704 49.081 4.522 1.00 27.06 197 LEU A O 1
ATOM 1529 N N . SER A 1 220 ? 77.600 50.735 2.982 1.00 29.44 198 SER A N 1
ATOM 1530 C CA . SER A 1 220 ? 77.028 51.739 3.882 1.00 31.18 198 SER A CA 1
ATOM 1531 C C . SER A 1 220 ? 75.696 51.321 4.495 1.00 30.77 198 SER A C 1
ATOM 1532 O O . SER A 1 220 ? 75.409 51.713 5.623 1.00 32.51 198 SER A O 1
ATOM 1535 N N . GLN A 1 221 ? 74.893 50.536 3.767 1.00 29.10 199 GLN A N 1
ATOM 1536 C CA . GLN A 1 221 ? 73.690 49.932 4.331 1.00 28.22 199 GLN A CA 1
ATOM 1537 C C . GLN A 1 221 ? 74.050 48.862 5.356 1.00 25.51 199 GLN A C 1
ATOM 1538 O O . GLN A 1 221 ? 73.405 48.759 6.407 1.00 24.62 199 GLN A O 1
ATOM 1544 N N . ALA A 1 222 ? 75.053 48.041 5.052 1.00 23.94 200 ALA A N 1
ATOM 1545 C CA . ALA A 1 222 ? 75.463 47.017 6.000 1.00 23.04 200 ALA A CA 1
ATOM 1546 C C . ALA A 1 222 ? 75.979 47.654 7.317 1.00 23.43 200 ALA A C 1
ATOM 1547 O O . ALA A 1 222 ? 75.639 47.200 8.418 1.00 22.24 200 ALA A O 1
ATOM 1549 N N . VAL A 1 223 ? 76.766 48.726 7.183 1.00 24.72 201 VAL A N 1
ATOM 1550 C CA . VAL A 1 223 ? 77.347 49.430 8.324 1.00 25.70 201 VAL A CA 1
ATOM 1551 C C . VAL A 1 223 ? 76.225 49.978 9.182 1.00 26.89 201 VAL A C 1
ATOM 1552 O O . VAL A 1 223 ? 76.221 49.778 10.400 1.00 28.13 201 VAL A O 1
ATOM 1556 N N . ALA A 1 224 ? 75.266 50.653 8.546 1.00 26.22 202 ALA A N 1
ATOM 1557 C CA . ALA A 1 224 ? 74.094 51.133 9.263 1.00 26.39 202 ALA A CA 1
ATOM 1558 C C . ALA A 1 224 ? 73.465 49.993 10.067 1.00 26.03 202 ALA A C 1
ATOM 1559 O O . ALA A 1 224 ? 73.084 50.179 11.236 1.00 26.87 202 ALA A O 1
ATOM 1561 N N . GLN A 1 225 ? 73.381 48.805 9.465 1.00 25.24 203 GLN A N 1
ATOM 1562 C CA . GLN A 1 225 ? 72.720 47.678 10.139 1.00 24.24 203 GLN A CA 1
ATOM 1563 C C . GLN A 1 225 ? 73.570 47.134 11.296 1.00 23.92 203 GLN A C 1
ATOM 1564 O O . GLN A 1 225 ? 73.053 46.847 12.385 1.00 23.44 203 GLN A O 1
ATOM 1570 N N . TRP A 1 226 ? 74.873 46.988 11.098 1.00 24.38 204 TRP A N 1
ATOM 1571 C CA . TRP A 1 226 ? 75.623 46.378 12.206 1.00 25.07 204 TRP A CA 1
ATOM 1572 C C . TRP A 1 226 ? 75.886 47.306 13.397 1.00 25.47 204 TRP A C 1
ATOM 1573 O O . TRP A 1 226 ? 76.047 46.842 14.533 1.00 24.56 204 TRP A O 1
ATOM 1584 N N . GLY A 1 227 ? 75.891 48.616 13.123 1.00 25.77 205 GLY A N 1
ATOM 1585 C CA . GLY A 1 227 ? 75.734 49.613 14.169 1.00 27.19 205 GLY A CA 1
ATOM 1586 C C . GLY A 1 227 ? 74.493 49.304 15.009 1.00 27.76 205 GLY A C 1
ATOM 1587 O O . GLY A 1 227 ? 74.577 49.258 16.234 1.00 27.96 205 GLY A O 1
ATOM 1588 N N . ASN A 1 228 ? 73.356 49.049 14.349 1.00 27.52 206 ASN A N 1
ATOM 1589 C CA . ASN A 1 228 ? 72.082 48.844 15.039 1.00 27.29 206 ASN A CA 1
ATOM 1590 C C . ASN A 1 228 ? 72.067 47.563 15.843 1.00 27.27 206 ASN A C 1
ATOM 1591 O O . ASN A 1 228 ? 71.547 47.536 16.963 1.00 28.38 206 ASN A O 1
ATOM 1596 N N . VAL A 1 229 ? 72.672 46.517 15.296 1.00 26.82 207 VAL A N 1
ATOM 1597 C CA . VAL A 1 229 ? 72.729 45.225 15.966 1.00 27.61 207 VAL A CA 1
ATOM 1598 C C . VAL A 1 229 ? 73.554 45.369 17.240 1.00 30.97 207 VAL A C 1
ATOM 1599 O O . VAL A 1 229 ? 73.221 44.790 18.291 1.00 33.19 207 VAL A O 1
ATOM 1603 N N . GLY A 1 230 ? 74.619 46.156 17.162 1.00 31.22 208 GLY A N 1
ATOM 1604 C CA . GLY A 1 230 ? 75.407 46.458 18.356 1.00 33.02 208 GLY A CA 1
ATOM 1605 C C . GLY A 1 230 ? 74.604 47.283 19.356 1.00 32.84 208 GLY A C 1
ATOM 1606 O O . GLY A 1 230 ? 74.688 47.055 20.565 1.00 32.03 208 GLY A O 1
ATOM 1607 N N . GLY A 1 231 ? 73.832 48.240 18.839 1.00 32.00 209 GLY A N 1
ATOM 1608 C CA . GLY A 1 231 ? 73.037 49.137 19.652 1.00 32.41 209 GLY A CA 1
ATOM 1609 C C . GLY A 1 231 ? 71.979 48.346 20.386 1.00 34.76 209 GLY A C 1
ATOM 1610 O O . GLY A 1 231 ? 71.677 48.641 21.530 1.00 35.19 209 GLY A O 1
ATOM 1611 N N . LEU A 1 232 ? 71.429 47.328 19.721 1.00 35.46 210 LEU A N 1
ATOM 1612 C CA . LEU A 1 232 ? 70.388 46.490 20.305 1.00 36.18 210 LEU A CA 1
ATOM 1613 C C . LEU A 1 232 ? 70.947 45.554 21.385 1.00 39.66 210 LEU A C 1
ATOM 1614 O O . LEU A 1 232 ? 70.388 45.461 22.474 1.00 43.78 210 LEU A O 1
ATOM 1619 N N . VAL A 1 233 ? 72.038 44.855 21.084 1.00 37.75 211 VAL A N 1
ATOM 1620 C CA . VAL A 1 233 ? 72.688 43.992 22.063 1.00 38.71 211 VAL A CA 1
ATOM 1621 C C . VAL A 1 233 ? 73.111 44.759 23.331 1.00 43.93 211 VAL A C 1
ATOM 1622 O O . VAL A 1 233 ? 72.887 44.286 24.448 1.00 46.09 211 VAL A O 1
ATOM 1626 N N . ALA A 1 234 ? 73.693 45.946 23.151 1.00 44.19 212 ALA A N 1
ATOM 1627 C CA . ALA A 1 234 ? 74.104 46.780 24.276 1.00 44.75 212 ALA A CA 1
ATOM 1628 C C . ALA A 1 234 ? 72.877 47.225 25.057 1.00 45.83 212 ALA A C 1
ATOM 1629 O O . ALA A 1 234 ? 72.847 47.086 26.267 1.00 48.52 212 ALA A O 1
ATOM 1631 N N . GLY A 1 235 ? 71.878 47.753 24.353 1.00 45.61 213 GLY A N 1
ATOM 1632 C CA . GLY A 1 235 ? 70.563 48.074 24.928 1.00 47.75 213 GLY A CA 1
ATOM 1633 C C . GLY A 1 235 ? 69.897 46.983 25.774 1.00 49.85 213 GLY A C 1
ATOM 1634 O O . GLY A 1 235 ? 69.265 47.294 26.774 1.00 56.68 213 GLY A O 1
ATOM 1635 N N . LEU A 1 236 ? 70.039 45.714 25.402 1.00 45.81 214 LEU A N 1
ATOM 1636 C CA . LEU A 1 236 ? 69.458 44.647 26.195 1.00 47.40 214 LEU A CA 1
ATOM 1637 C C . LEU A 1 236 ? 70.322 44.303 27.376 1.00 49.56 214 LEU A C 1
ATOM 1638 O O . LEU A 1 236 ? 69.828 44.167 28.485 1.00 57.22 214 LEU A O 1
ATOM 1643 N N . LEU A 1 237 ? 71.610 44.125 27.141 1.00 47.71 215 LEU A N 1
ATOM 1644 C CA . LEU A 1 237 ? 72.530 43.820 28.224 1.00 48.32 215 LEU A CA 1
ATOM 1645 C C . LEU A 1 237 ? 72.556 44.871 29.338 1.00 51.98 215 LEU A C 1
ATOM 1646 O O . LEU A 1 237 ? 72.962 44.567 30.458 1.00 55.14 215 LEU A O 1
ATOM 1659 N N . ASN A 1 239 ? 69.944 46.935 30.150 1.00 55.24 217 ASN A N 1
ATOM 1660 C CA . ASN A 1 239 ? 68.592 47.333 30.510 1.00 55.92 217 ASN A CA 1
ATOM 1661 C C . ASN A 1 239 ? 68.263 48.774 30.132 1.00 53.64 217 ASN A C 1
ATOM 1662 O O . ASN A 1 239 ? 67.552 49.458 30.848 1.00 57.67 217 ASN A O 1
ATOM 1667 N N . ASP A 1 240 ? 68.775 49.252 29.010 1.00 53.65 218 ASP A N 1
ATOM 1668 C CA . ASP A 1 240 ? 68.377 50.580 28.541 1.00 57.02 218 ASP A CA 1
ATOM 1669 C C . ASP A 1 240 ? 67.297 50.448 27.448 1.00 65.45 218 ASP A C 1
ATOM 1670 O O . ASP A 1 240 ? 67.447 49.692 26.480 1.00 68.18 218 ASP A O 1
ATOM 1675 N N . THR A 1 241 ? 66.224 51.215 27.630 1.00 63.64 219 THR A N 1
ATOM 1676 C CA . THR A 1 241 ? 65.011 51.185 26.813 1.00 56.16 219 THR A CA 1
ATOM 1677 C C . THR A 1 241 ? 65.105 52.056 25.581 1.00 53.07 219 THR A C 1
ATOM 1678 O O . THR A 1 241 ? 64.792 51.615 24.482 1.00 53.60 219 THR A O 1
ATOM 1682 N N . SER A 1 242 ? 65.530 53.295 25.792 1.00 54.07 220 SER A N 1
ATOM 1683 C CA . SER A 1 242 ? 65.599 54.312 24.759 1.00 58.09 220 SER A CA 1
ATOM 1684 C C . SER A 1 242 ? 66.544 53.933 23.598 1.00 61.83 220 SER A C 1
ATOM 1685 O O . SER A 1 242 ? 66.338 54.364 22.453 1.00 63.68 220 SER A O 1
ATOM 1688 N N . LEU A 1 243 ? 67.578 53.142 23.918 1.00 60.42 221 LEU A N 1
ATOM 1689 C CA . LEU A 1 243 ? 68.603 52.718 22.965 1.00 54.65 221 LEU A CA 1
ATOM 1690 C C . LEU A 1 243 ? 68.029 51.617 22.077 1.00 54.39 221 LEU A C 1
ATOM 1691 O O . LEU A 1 243 ? 68.216 51.651 20.851 1.00 50.55 221 LEU A O 1
ATOM 1696 N N . ILE A 1 244 ? 67.324 50.668 22.703 1.00 53.36 222 ILE A N 1
ATOM 1697 C CA . ILE A 1 244 ? 66.573 49.628 21.991 1.00 50.97 222 ILE A CA 1
ATOM 1698 C C . ILE A 1 244 ? 65.583 50.219 20.969 1.00 49.68 222 ILE A C 1
ATOM 1699 O O . ILE A 1 244 ? 65.546 49.798 19.818 1.00 47.19 222 ILE A O 1
ATOM 1704 N N . GLY A 1 245 ? 64.818 51.220 21.383 1.00 50.32 223 GLY A N 1
ATOM 1705 C CA . GLY A 1 245 ? 63.895 51.891 20.479 1.00 49.68 223 GLY A CA 1
ATOM 1706 C C . GLY A 1 245 ? 64.604 52.362 19.229 1.00 50.05 223 GLY A C 1
ATOM 1707 O O . GLY A 1 245 ? 64.160 52.102 18.109 1.00 50.77 223 GLY A O 1
ATOM 1708 N N . ARG A 1 246 ? 65.727 53.045 19.423 1.00 50.86 224 ARG A N 1
ATOM 1709 C CA . ARG A 1 246 ? 66.451 53.638 18.313 1.00 49.67 224 ARG A CA 1
ATOM 1710 C C . ARG A 1 246 ? 67.175 52.582 17.483 1.00 42.59 224 ARG A C 1
ATOM 1711 O O . ARG A 1 246 ? 67.288 52.732 16.278 1.00 43.27 224 ARG A O 1
ATOM 1719 N N . SER A 1 247 ? 67.634 51.517 18.132 1.00 38.52 225 SER A N 1
ATOM 1720 C CA . SER A 1 247 ? 68.320 50.415 17.468 1.00 38.87 225 SER A CA 1
ATOM 1721 C C . SER A 1 247 ? 67.443 49.465 16.658 1.00 40.02 225 SER A C 1
ATOM 1722 O O . SER A 1 247 ? 67.955 48.702 15.828 1.00 38.11 225 SER A O 1
ATOM 1733 N N . GLN A 1 249 ? 65.797 49.444 13.944 1.00 38.23 227 GLN A N 1
ATOM 1734 C CA . GLN A 1 249 ? 65.573 49.901 12.574 1.00 38.70 227 GLN A CA 1
ATOM 1735 C C . GLN A 1 249 ? 66.173 48.831 11.689 1.00 38.17 227 GLN A C 1
ATOM 1736 O O . GLN A 1 249 ? 67.313 48.388 11.913 1.00 40.74 227 GLN A O 1
ATOM 1742 N N . ASP A 1 250 ? 65.416 48.394 10.692 1.00 35.26 228 ASP A N 1
ATOM 1743 C CA . ASP A 1 250 ? 65.919 47.407 9.768 1.00 33.28 228 ASP A CA 1
ATOM 1744 C C . ASP A 1 250 ? 65.848 48.017 8.399 1.00 32.81 228 ASP A C 1
ATOM 1745 O O . ASP A 1 250 ? 64.774 48.263 7.887 1.00 32.48 228 ASP A O 1
ATOM 1750 N N . HIS A 1 251 ? 66.997 48.276 7.803 1.00 36.41 229 HIS A N 1
ATOM 1751 C CA . HIS A 1 251 ? 67.002 48.954 6.509 1.00 41.25 229 HIS A CA 1
ATOM 1752 C C . HIS A 1 251 ? 67.200 48.023 5.303 1.00 34.22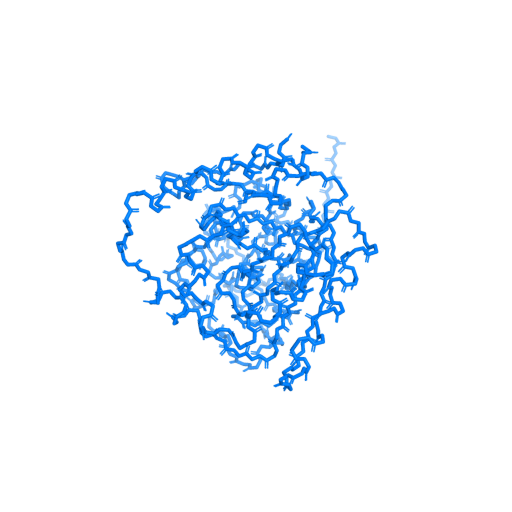 229 HIS A C 1
ATOM 1753 O O . HIS A 1 251 ? 67.237 48.474 4.165 1.00 34.93 229 HIS A O 1
ATOM 1760 N N . ILE A 1 252 ? 67.296 46.727 5.555 1.00 29.81 230 ILE A N 1
ATOM 1761 C CA . ILE A 1 252 ? 67.612 45.788 4.496 1.00 28.72 230 ILE A CA 1
ATOM 1762 C C . ILE A 1 252 ? 66.485 44.790 4.237 1.00 28.46 230 ILE A C 1
ATOM 1763 O O . ILE A 1 252 ? 65.995 44.699 3.110 1.00 29.36 230 ILE A O 1
ATOM 1768 N N . VAL A 1 253 ? 66.086 44.062 5.276 1.00 26.76 231 VAL A N 1
ATOM 1769 C CA . VAL A 1 253 ? 65.217 42.903 5.133 1.00 26.18 231 VAL A CA 1
ATOM 1770 C C . VAL A 1 253 ? 63.749 43.316 5.135 1.00 26.25 231 VAL A C 1
ATOM 1771 O O . VAL A 1 253 ? 63.031 43.037 4.189 1.00 27.23 231 VAL A O 1
ATOM 1775 N N . GLU A 1 254 ? 63.313 43.986 6.191 1.00 26.30 232 GLU A N 1
ATOM 1776 C CA . GLU A 1 254 ? 61.931 44.451 6.289 1.00 28.57 232 GLU A CA 1
ATOM 1777 C C . GLU A 1 254 ? 61.448 45.254 5.049 1.00 28.72 232 GLU A C 1
ATOM 1778 O O . GLU A 1 254 ? 60.398 44.933 4.514 1.00 29.29 232 GLU A O 1
ATOM 1784 N N . PRO A 1 255 ? 62.218 46.266 4.569 1.00 27.34 233 PRO A N 1
ATOM 1785 C CA . PRO A 1 255 ? 61.732 46.938 3.348 1.00 26.75 233 PRO A CA 1
ATOM 1786 C C . PRO A 1 255 ? 61.557 45.986 2.145 1.00 26.83 233 PRO A C 1
ATOM 1787 O O . PRO A 1 255 ? 60.659 46.198 1.343 1.00 28.83 233 PRO A O 1
ATOM 1791 N N . ALA A 1 256 ? 62.384 44.946 2.034 1.00 24.94 234 ALA A N 1
ATOM 1792 C CA . ALA A 1 256 ? 62.212 43.941 0.983 1.00 24.25 234 ALA A CA 1
ATOM 1793 C C . ALA A 1 256 ? 61.001 43.022 1.205 1.00 24.61 234 ALA A C 1
ATOM 1794 O O . ALA A 1 256 ? 60.247 42.779 0.266 1.00 25.79 234 ALA A O 1
ATOM 1796 N N . ARG A 1 257 ? 60.807 42.525 2.428 1.00 23.39 235 ARG A N 1
ATOM 1797 C CA . ARG A 1 257 ? 59.732 41.576 2.721 1.00 24.08 235 ARG A CA 1
ATOM 1798 C C . ARG A 1 257 ? 58.358 42.175 2.984 1.00 24.77 235 ARG A C 1
ATOM 1799 O O . ARG A 1 257 ? 57.338 41.521 2.813 1.00 25.16 235 ARG A O 1
ATOM 1807 N N . SER A 1 258 ? 58.321 43.418 3.408 1.00 25.27 236 SER A N 1
ATOM 1808 C CA . SER A 1 258 ? 57.071 43.986 3.863 1.00 25.57 236 SER A CA 1
ATOM 1809 C C . SER A 1 258 ? 56.029 44.064 2.728 1.00 26.64 236 SER A C 1
ATOM 1810 O O . SER A 1 258 ? 54.841 44.063 3.017 1.00 29.60 236 SER A O 1
ATOM 1813 N N . VAL A 1 259 ? 56.458 44.131 1.466 1.00 24.49 237 VAL A N 1
ATOM 1814 C CA . VAL A 1 259 ? 55.522 44.071 0.357 1.00 26.11 237 VAL A CA 1
ATOM 1815 C C . VAL A 1 259 ? 54.694 42.786 0.330 1.00 28.51 237 VAL A C 1
ATOM 1816 O O . VAL A 1 259 ? 53.581 42.791 -0.227 1.00 31.62 237 VAL A O 1
ATOM 1820 N N . LEU A 1 260 ? 55.238 41.696 0.902 1.00 25.99 238 LEU A N 1
ATOM 1821 C CA . LEU A 1 260 ? 54.544 40.425 0.965 1.00 24.22 238 LEU A CA 1
ATOM 1822 C C . LEU A 1 260 ? 53.494 40.383 2.061 1.00 25.31 238 LEU A C 1
ATOM 1823 O O . LEU A 1 260 ? 52.644 39.496 2.060 1.00 27.34 238 LEU A O 1
ATOM 1828 N N . ILE A 1 261 ? 53.535 41.307 3.013 1.00 24.07 239 ILE A N 1
ATOM 1829 C CA . ILE A 1 261 ? 52.623 41.201 4.143 1.00 25.28 239 ILE A CA 1
ATOM 1830 C C . ILE A 1 261 ? 51.503 42.219 4.066 1.00 27.35 239 ILE A C 1
ATOM 1831 O O . ILE A 1 261 ? 51.738 43.425 4.166 1.00 29.32 239 ILE A O 1
ATOM 1836 N N . PRO A 1 262 ? 50.270 41.745 3.909 1.00 27.25 240 PRO A N 1
ATOM 1837 C CA . PRO A 1 262 ? 49.174 42.702 3.729 1.00 27.64 240 PRO A CA 1
ATOM 1838 C C . PRO A 1 262 ? 49.025 43.614 4.936 1.00 28.03 240 PRO A C 1
ATOM 1839 O O . PRO A 1 262 ? 49.007 43.131 6.061 1.00 27.46 240 PRO A O 1
ATOM 1843 N N . GLY A 1 263 ? 48.957 44.924 4.699 1.00 29.07 241 GLY A N 1
ATOM 1844 C CA . GLY A 1 263 ? 48.707 45.901 5.755 1.00 29.07 241 GLY A CA 1
ATOM 1845 C C . GLY A 1 263 ? 49.898 46.213 6.635 1.00 29.95 241 GLY A C 1
ATOM 1846 O O . GLY A 1 263 ? 49.768 46.918 7.644 1.00 32.56 241 GLY A O 1
ATOM 1847 N N . PHE A 1 264 ? 51.071 45.715 6.261 1.00 28.45 242 PHE A N 1
ATOM 1848 C CA . PHE A 1 264 ? 52.216 45.806 7.124 1.00 27.47 242 PHE A CA 1
ATOM 1849 C C . PHE A 1 264 ? 52.454 47.240 7.579 1.00 29.06 242 PHE A C 1
ATOM 1850 O O . PHE A 1 264 ? 52.639 47.500 8.776 1.00 28.74 242 PHE A O 1
ATOM 1858 N N . ASP A 1 265 ? 52.486 48.164 6.627 1.00 29.62 243 ASP A N 1
ATOM 1859 C CA . ASP A 1 265 ? 52.807 49.535 6.960 1.00 32.18 243 ASP A CA 1
ATOM 1860 C C . ASP A 1 265 ? 51.830 50.151 7.955 1.00 32.17 243 ASP A C 1
ATOM 1861 O O . ASP A 1 265 ? 52.255 50.821 8.910 1.00 31.95 243 ASP A O 1
ATOM 1866 N N . ASP A 1 266 ? 50.534 49.899 7.763 1.00 32.47 244 ASP A N 1
ATOM 1867 C CA . ASP A 1 266 ? 49.518 50.397 8.686 1.00 34.51 244 ASP A CA 1
ATOM 1868 C C . ASP A 1 266 ? 49.616 49.755 10.055 1.00 31.60 244 ASP A C 1
ATOM 1869 O O . ASP A 1 266 ? 49.406 50.421 11.074 1.00 31.49 244 ASP A O 1
ATOM 1874 N N . VAL A 1 267 ? 49.921 48.459 10.075 1.00 28.61 245 VAL A N 1
ATOM 1875 C CA . VAL A 1 267 ? 49.992 47.733 11.324 1.00 26.19 245 VAL A CA 1
ATOM 1876 C C . VAL A 1 267 ? 51.194 48.238 12.121 1.00 26.01 245 VAL A C 1
ATOM 1877 O O . VAL A 1 267 ? 51.091 48.443 13.328 1.00 25.33 245 VAL A O 1
ATOM 1881 N N . LYS A 1 268 ? 52.311 48.484 11.441 1.00 26.29 246 LYS A N 1
ATOM 1882 C CA . LYS A 1 268 ? 53.524 48.938 12.104 1.00 27.37 246 LYS A CA 1
ATOM 1883 C C . LYS A 1 268 ? 53.295 50.326 12.688 1.00 30.11 246 LYS A C 1
ATOM 1884 O O . LYS A 1 268 ? 53.618 50.594 13.856 1.00 31.15 246 LYS A O 1
ATOM 1890 N N . LYS A 1 269 ? 52.692 51.195 11.885 1.00 31.28 247 LYS A N 1
ATOM 1891 C CA . LYS A 1 269 ? 52.404 52.542 12.317 1.00 32.91 247 LYS A CA 1
ATOM 1892 C C . LYS A 1 269 ? 51.461 52.538 13.495 1.00 32.60 247 LYS A C 1
ATOM 1893 O O . LYS A 1 269 ? 51.610 53.342 14.409 1.00 35.55 247 LYS A O 1
ATOM 1899 N N . ALA A 1 270 ? 50.489 51.636 13.487 1.00 30.05 248 ALA A N 1
ATOM 1900 C CA . ALA A 1 270 ? 49.552 51.571 14.594 1.00 29.27 248 ALA A CA 1
ATOM 1901 C C . ALA A 1 270 ? 50.270 51.121 15.894 1.00 28.44 248 ALA A C 1
ATOM 1902 O O . ALA A 1 270 ? 50.012 51.652 16.968 1.00 29.61 248 ALA A O 1
ATOM 1904 N N . ALA A 1 271 ? 51.191 50.171 15.788 1.00 26.31 249 ALA A N 1
ATOM 1905 C CA . ALA A 1 271 ? 51.958 49.746 16.940 1.00 25.44 249 ALA A CA 1
ATOM 1906 C C . ALA A 1 271 ? 52.828 50.882 17.462 1.00 27.06 249 ALA A C 1
ATOM 1907 O O . ALA A 1 271 ? 52.896 51.108 18.672 1.00 27.96 249 ALA A O 1
ATOM 1909 N N . LEU A 1 272 ? 53.495 51.602 16.565 1.00 27.65 250 LEU A N 1
ATOM 1910 C CA . LEU A 1 272 ? 54.343 52.713 17.004 1.00 29.07 250 LEU A CA 1
ATOM 1911 C C . LEU A 1 272 ? 53.509 53.838 17.597 1.00 30.55 250 LEU A C 1
ATOM 1912 O O . LEU A 1 272 ? 53.863 54.347 18.654 1.00 31.94 250 LEU A O 1
ATOM 1917 N N . ASP A 1 273 ? 52.382 54.191 16.972 1.00 30.88 251 ASP A N 1
ATOM 1918 C CA . ASP A 1 273 ? 51.462 55.178 17.600 1.00 32.87 251 ASP A CA 1
ATOM 1919 C C . ASP A 1 273 ? 50.906 54.694 18.946 1.00 31.23 251 ASP A C 1
ATOM 1920 O O . ASP A 1 273 ? 50.599 55.508 19.788 1.00 31.23 251 ASP A O 1
ATOM 1925 N N . ALA A 1 274 ? 50.798 53.386 19.181 1.00 29.72 252 ALA A N 1
ATOM 1926 C CA . ALA A 1 274 ? 50.306 52.958 20.490 1.00 30.35 252 ALA A CA 1
ATOM 1927 C C . ALA A 1 274 ? 51.443 52.908 21.518 1.00 32.92 252 ALA A C 1
ATOM 1928 O O . ALA A 1 274 ? 51.231 52.532 22.665 1.00 33.77 252 ALA A O 1
ATOM 1930 N N . GLY A 1 275 ? 52.651 53.311 21.109 1.00 33.39 253 GLY A N 1
ATOM 1931 C CA . GLY A 1 275 ? 53.763 53.477 22.042 1.00 32.37 253 GLY A CA 1
ATOM 1932 C C . GLY A 1 275 ? 54.738 52.310 22.071 1.00 33.25 253 GLY A C 1
ATOM 1933 O O . GLY A 1 275 ? 55.427 52.124 23.070 1.00 35.89 253 GLY A O 1
ATOM 1934 N N . ALA A 1 276 ? 54.824 51.525 21.000 1.00 29.71 254 ALA A N 1
ATOM 1935 C CA . ALA A 1 276 ? 55.777 50.424 20.975 1.00 29.06 254 ALA A CA 1
ATOM 1936 C C . ALA A 1 276 ? 57.194 50.964 20.943 1.00 30.94 254 ALA A C 1
ATOM 1937 O O . ALA A 1 276 ? 57.434 52.006 20.343 1.00 30.88 254 ALA A O 1
ATOM 1939 N N . LEU A 1 277 ? 58.135 50.247 21.565 1.00 30.82 255 LEU A N 1
ATOM 1940 C CA . LEU A 1 277 ? 59.554 50.574 21.448 1.00 30.30 255 LEU A CA 1
ATOM 1941 C C . LEU A 1 277 ? 59.974 50.484 20.009 1.00 30.98 255 LEU A C 1
ATOM 1942 O O . LEU A 1 277 ? 60.725 51.329 19.487 1.00 31.78 255 LEU A O 1
ATOM 1947 N N . GLY A 1 278 ? 59.482 49.428 19.370 1.00 29.51 256 GLY A N 1
ATOM 1948 C CA . GLY A 1 278 ? 59.810 49.149 17.998 1.00 28.42 256 GLY A CA 1
ATOM 1949 C C . GLY A 1 278 ? 58.974 47.971 17.575 1.00 29.16 256 GLY A C 1
ATOM 1950 O O . GLY A 1 278 ? 58.370 47.274 18.411 1.00 28.96 256 GLY A O 1
ATOM 1951 N N . CYS A 1 279 ? 58.955 47.727 16.270 1.00 29.57 257 CYS A N 1
ATOM 1952 C CA . CYS A 1 279 ? 58.026 46.798 15.702 1.00 29.02 257 CYS A CA 1
ATOM 1953 C C . CYS A 1 279 ? 58.571 46.338 14.371 1.00 28.93 257 CYS A C 1
ATOM 1954 O O . CYS A 1 279 ? 58.989 47.167 13.569 1.00 31.80 257 CYS A O 1
ATOM 1957 N N . SER A 1 280 ? 58.572 45.024 14.144 1.00 26.16 258 SER A N 1
ATOM 1958 C CA . SER A 1 280 ? 58.989 44.470 12.866 1.00 26.68 258 SER A CA 1
ATOM 1959 C C . SER A 1 280 ? 58.385 43.104 12.524 1.00 24.11 258 SER A C 1
ATOM 1960 O O . SER A 1 280 ? 57.534 42.583 13.247 1.00 25.03 258 SER A O 1
ATOM 1963 N N . ILE A 1 281 ? 58.828 42.524 11.414 1.00 22.15 259 ILE A N 1
ATOM 1964 C CA . ILE A 1 281 ? 58.370 41.209 11.008 1.00 21.81 259 ILE A CA 1
ATOM 1965 C C . ILE A 1 281 ? 58.942 40.165 11.936 1.00 22.48 259 ILE A C 1
ATOM 1966 O O . ILE A 1 281 ? 60.110 40.226 12.262 1.00 22.98 259 ILE A O 1
ATOM 1971 N N . SER A 1 282 ? 58.136 39.192 12.342 1.00 22.61 260 SER A N 1
ATOM 1972 C CA . SER A 1 282 ? 58.665 38.094 13.125 1.00 22.39 260 SER A CA 1
ATOM 1973 C C . SER A 1 282 ? 59.158 37.006 12.200 1.00 21.57 260 SER A C 1
ATOM 1974 O O . SER A 1 282 ? 58.387 36.512 11.365 1.00 21.61 260 SER A O 1
ATOM 1977 N N . GLY A 1 283 ? 60.427 36.618 12.342 1.00 21.15 261 GLY A N 1
ATOM 1978 C CA . GLY A 1 283 ? 61.036 35.629 11.436 1.00 22.36 261 GLY A CA 1
ATOM 1979 C C . GLY A 1 283 ? 60.810 35.996 9.967 1.00 24.74 261 GLY A C 1
ATOM 1980 O O . GLY A 1 283 ? 61.165 37.090 9.524 1.00 26.97 261 GLY A O 1
ATOM 1981 N N . SER A 1 284 ? 60.193 35.115 9.195 1.00 24.35 262 SER A N 1
ATOM 1982 C CA . SER A 1 284 ? 59.971 35.440 7.803 1.00 25.71 262 SER A CA 1
ATOM 1983 C C . SER A 1 284 ? 58.503 35.879 7.541 1.00 25.55 262 SER A C 1
ATOM 1984 O O . SER A 1 284 ? 58.074 36.028 6.385 1.00 27.15 262 SER A O 1
ATOM 1987 N N . GLY A 1 285 ? 57.739 36.099 8.610 1.00 22.80 263 GLY A N 1
ATOM 1988 C CA . GLY A 1 285 ? 56.378 36.602 8.470 1.00 22.14 263 GLY A CA 1
ATOM 1989 C C . GLY A 1 285 ? 55.388 35.513 8.123 1.00 22.69 263 GLY A C 1
ATOM 1990 O O . GLY A 1 285 ? 55.770 34.348 7.990 1.00 22.15 263 GLY A O 1
ATOM 1991 N N . PRO A 1 286 ? 54.105 35.882 7.968 1.00 23.22 264 PRO A N 1
ATOM 1992 C CA . PRO A 1 286 ? 53.518 37.243 8.055 1.00 23.06 264 PRO A CA 1
ATOM 1993 C C . PRO A 1 286 ? 53.307 37.811 9.477 1.00 24.24 264 PRO A C 1
ATOM 1994 O O . PRO A 1 286 ? 52.857 38.971 9.604 1.00 25.66 264 PRO A O 1
ATOM 1998 N N . SER A 1 287 ? 53.628 37.044 10.525 1.00 22.13 265 SER A N 1
ATOM 1999 C CA . SER A 1 287 ? 53.538 37.584 11.895 1.00 21.14 265 SER A CA 1
ATOM 2000 C C . SER A 1 287 ? 54.438 38.776 12.148 1.00 21.05 265 SER A C 1
ATOM 2001 O O . SER A 1 287 ? 55.541 38.885 11.583 1.00 21.53 265 SER A O 1
ATOM 2004 N N . ILE A 1 288 ? 53.957 39.648 13.026 1.00 20.53 266 ILE A N 1
ATOM 2005 C CA . ILE A 1 288 ? 54.584 40.906 13.346 1.00 21.24 266 ILE A CA 1
ATOM 2006 C C . ILE A 1 288 ? 54.684 40.992 14.857 1.00 22.47 266 ILE A C 1
ATOM 2007 O O . ILE A 1 288 ? 53.776 40.559 15.570 1.00 23.18 266 ILE A O 1
ATOM 2012 N N . PHE A 1 289 ? 55.782 41.542 15.363 1.00 22.68 267 PHE A N 1
ATOM 2013 C CA . PHE A 1 289 ? 55.922 41.669 16.813 1.00 23.25 267 PHE A CA 1
ATOM 2014 C C . PHE A 1 289 ? 56.245 43.104 17.164 1.00 24.02 267 PHE A C 1
ATOM 2015 O O . PHE A 1 289 ? 56.835 43.850 16.350 1.00 25.28 267 PHE A O 1
ATOM 2023 N N . ALA A 1 290 ? 55.889 43.476 18.385 1.00 22.50 268 ALA A N 1
ATOM 2024 C CA . ALA A 1 290 ? 56.259 44.789 18.888 1.00 23.34 268 ALA A CA 1
ATOM 2025 C C . ALA A 1 290 ? 56.840 44.597 20.282 1.00 24.60 268 ALA A C 1
ATOM 2026 O O . ALA A 1 290 ? 56.474 43.631 20.982 1.00 24.02 268 ALA A O 1
ATOM 2028 N N . LEU A 1 291 ? 57.756 45.485 20.677 1.00 24.85 269 LEU A N 1
ATOM 2029 C CA . LEU A 1 291 ? 58.284 45.422 22.015 1.00 25.76 269 LEU A CA 1
ATOM 2030 C C . LEU A 1 291 ? 57.775 46.621 22.769 1.00 25.63 269 LEU A C 1
ATOM 2031 O O . LEU A 1 291 ? 57.596 47.696 22.183 1.00 26.24 269 LEU A O 1
ATOM 2036 N N . SER A 1 292 ? 57.476 46.423 24.054 1.00 25.08 270 SER A N 1
ATOM 2037 C CA . SER A 1 292 ? 57.124 47.533 24.932 1.00 26.59 270 SER A CA 1
ATOM 2038 C C . SER A 1 292 ? 57.618 47.233 26.349 1.00 28.15 270 SER A C 1
ATOM 2039 O O . SER A 1 292 ? 58.191 46.163 26.586 1.00 27.58 270 SER A O 1
ATOM 2042 N N . THR A 1 293 ? 57.368 48.157 27.281 1.00 28.88 271 THR A N 1
ATOM 2043 C CA . THR A 1 293 ? 57.911 48.018 28.628 1.00 31.18 271 THR A CA 1
ATOM 2044 C C . THR A 1 293 ? 56.887 47.787 29.749 1.00 32.11 271 THR A C 1
ATOM 2045 O O . THR A 1 293 ? 57.223 47.904 30.917 1.00 32.52 271 THR A O 1
ATOM 2049 N N . SER A 1 294 ? 55.656 47.436 29.400 1.00 32.17 272 SER A N 1
ATOM 2050 C CA . SER A 1 294 ? 54.662 47.019 30.401 1.00 33.19 272 SER A CA 1
ATOM 2051 C C . SER A 1 294 ? 53.530 46.230 29.752 1.00 34.10 272 SER A C 1
ATOM 2052 O O . SER A 1 294 ? 53.292 46.354 28.551 1.00 33.88 272 SER A O 1
ATOM 2055 N N . GLN A 1 295 ? 52.832 45.444 30.561 1.00 34.89 273 GLN A N 1
ATOM 2056 C CA . GLN A 1 295 ? 51.725 44.634 30.097 1.00 35.13 273 GLN A CA 1
ATOM 2057 C C . GLN A 1 295 ? 50.533 45.510 29.787 1.00 35.36 273 GLN A C 1
ATOM 2058 O O . GLN A 1 295 ? 49.991 45.476 28.690 1.00 36.64 273 GLN A O 1
ATOM 2064 N N . GLU A 1 296 ? 50.227 46.929 30.465 1.00 37.52 274 GLU A N 1
ATOM 2065 C CA . GLU A 1 296 ? 49.265 47.797 29.828 1.00 40.48 274 GLU A CA 1
ATOM 2066 C C . GLU A 1 296 ? 49.653 48.130 28.386 1.00 38.87 274 GLU A C 1
ATOM 2067 O O . GLU A 1 296 ? 48.813 48.016 27.490 1.00 40.26 274 GLU A O 1
ATOM 2073 N N . ALA A 1 297 ? 50.913 48.519 28.160 1.00 35.12 275 ALA A N 1
ATOM 2074 C CA . ALA A 1 297 ? 51.356 48.964 26.832 1.00 32.16 275 ALA A CA 1
ATOM 2075 C C . ALA A 1 297 ? 51.261 47.841 25.801 1.00 30.83 275 ALA A C 1
ATOM 2076 O O . ALA A 1 297 ? 50.775 48.058 24.695 1.00 31.46 275 ALA A O 1
ATOM 2078 N N . ALA A 1 298 ? 51.695 46.643 26.178 1.00 28.45 276 ALA A N 1
ATOM 2079 C CA . ALA A 1 298 ? 51.688 45.518 25.266 1.00 27.95 276 ALA A CA 1
ATOM 2080 C C . ALA A 1 298 ? 50.262 45.226 24.817 1.00 29.38 276 ALA A C 1
ATOM 2081 O O . ALA A 1 298 ? 50.026 44.955 23.647 1.00 29.75 276 ALA A O 1
ATOM 2083 N N . GLN A 1 299 ? 49.317 45.297 25.740 1.00 29.28 277 GLN A N 1
ATOM 2084 C CA . GLN A 1 299 ? 47.931 45.017 25.396 1.00 30.59 277 GLN A CA 1
ATOM 2085 C C . GLN A 1 299 ? 47.323 46.035 24.458 1.00 29.62 277 GLN A C 1
ATOM 2086 O O . GLN A 1 299 ? 46.673 45.648 23.471 1.00 28.71 277 GLN A O 1
ATOM 2092 N N . LYS A 1 300 ? 47.540 47.323 24.724 1.00 29.67 278 LYS A N 1
ATOM 2093 C CA . LYS A 1 300 ? 47.007 48.307 23.794 1.00 32.24 278 LYS A CA 1
ATOM 2094 C C . LYS A 1 300 ? 47.730 48.328 22.417 1.00 30.64 278 LYS A C 1
ATOM 2095 O O . LYS A 1 300 ? 47.104 48.608 21.378 1.00 32.11 278 LYS A O 1
ATOM 2101 N N . ILE A 1 301 ? 49.004 47.959 22.387 1.00 27.07 279 ILE A N 1
ATOM 2102 C CA . ILE A 1 301 ? 49.656 47.730 21.120 1.00 25.78 279 ILE A CA 1
ATOM 2103 C C . ILE A 1 301 ? 48.955 46.601 20.349 1.00 25.06 279 ILE A C 1
ATOM 2104 O O . ILE A 1 301 ? 48.668 46.739 19.175 1.00 24.74 279 ILE A O 1
ATOM 2109 N N . GLY A 1 302 ? 48.675 45.498 21.023 1.00 24.87 280 GLY A N 1
ATOM 2110 C CA . GLY A 1 302 ? 47.990 44.374 20.425 1.00 25.09 280 GLY A CA 1
ATOM 2111 C C . GLY A 1 302 ? 46.644 44.764 19.872 1.00 26.70 280 GLY A C 1
ATOM 2112 O O . GLY A 1 302 ? 46.312 44.389 18.754 1.00 27.16 280 GLY A O 1
ATOM 2113 N N . GLN A 1 303 ? 45.880 45.533 20.642 1.00 28.12 281 GLN A N 1
ATOM 2114 C CA . GLN A 1 303 ? 44.598 46.047 20.192 1.00 30.52 281 GLN A CA 1
ATOM 2115 C C . GLN A 1 303 ? 44.683 46.939 18.958 1.00 30.46 281 GLN A C 1
ATOM 2116 O O . GLN A 1 303 ? 43.782 46.899 18.103 1.00 32.34 281 GLN A O 1
ATOM 2122 N N . ALA A 1 304 ? 45.740 47.736 18.845 1.00 28.81 282 ALA A N 1
ATOM 2123 C CA . ALA A 1 304 ? 45.870 48.623 17.687 1.00 29.18 282 ALA A CA 1
ATOM 2124 C C . ALA A 1 304 ? 46.322 47.877 16.415 1.00 29.79 282 ALA A C 1
ATOM 2125 O O . ALA A 1 304 ? 45.897 48.205 15.299 1.00 30.55 282 ALA A O 1
ATOM 2135 N N . LYS A 1 306 ? 45.620 44.579 15.898 1.00 29.68 284 LYS A N 1
ATOM 2136 C CA . LYS A 1 306 ? 44.366 43.898 15.544 1.00 30.62 284 LYS A CA 1
ATOM 2137 C C . LYS A 1 306 ? 43.434 44.803 14.734 1.00 32.13 284 LYS A C 1
ATOM 2138 O O . LYS A 1 306 ? 42.837 44.373 13.742 1.00 34.11 284 LYS A O 1
ATOM 2144 N N . LYS A 1 307 ? 43.329 46.058 15.141 1.00 31.24 285 LYS A N 1
ATOM 2145 C CA . LYS A 1 307 ? 42.439 46.991 14.476 1.00 32.71 285 LYS A CA 1
ATOM 2146 C C . LYS A 1 307 ? 42.943 47.303 13.053 1.00 32.92 285 LYS A C 1
ATOM 2147 O O . LYS A 1 307 ? 42.140 47.516 12.138 1.00 33.88 285 LYS A O 1
ATOM 2153 N N . GLY A 1 308 ? 44.269 47.311 12.862 1.00 31.06 286 GLY A N 1
ATOM 2154 C CA . GLY A 1 308 ? 44.872 47.425 11.525 1.00 29.30 286 GLY A CA 1
ATOM 2155 C C . GLY A 1 308 ? 44.477 46.280 10.594 1.00 29.35 286 GLY A C 1
ATOM 2156 O O . GLY A 1 308 ? 44.068 46.517 9.472 1.00 32.63 286 GLY A O 1
ATOM 2157 N N . PHE A 1 309 ? 44.560 45.041 11.051 1.00 26.67 287 PHE A N 1
ATOM 2158 C CA . PHE A 1 309 ? 44.197 43.926 10.184 1.00 26.60 287 PHE A CA 1
ATOM 2159 C C . PHE A 1 309 ? 42.697 43.788 9.982 1.00 28.99 287 PHE A C 1
ATOM 2160 O O . PHE A 1 309 ? 42.269 43.358 8.918 1.00 30.51 287 PHE A O 1
ATOM 2168 N N . ASP A 1 310 ? 41.906 44.112 11.003 1.00 29.24 288 ASP A N 1
ATOM 2169 C CA . ASP A 1 310 ? 40.465 44.093 10.878 1.00 30.90 288 ASP A CA 1
ATOM 2170 C C . ASP A 1 310 ? 40.020 45.074 9.823 1.00 30.73 288 ASP A C 1
ATOM 2171 O O . ASP A 1 310 ? 39.048 44.812 9.128 1.00 32.31 288 ASP A O 1
ATOM 2176 N N . ALA A 1 311 ? 40.727 46.197 9.687 1.00 29.32 289 ALA A N 1
ATOM 2177 C CA . ALA A 1 311 ? 40.282 47.256 8.769 1.00 29.25 289 ALA A CA 1
ATOM 2178 C C . ALA A 1 311 ? 40.496 46.832 7.306 1.00 29.68 289 ALA A C 1
ATOM 2179 O O . ALA A 1 311 ? 39.994 47.482 6.378 1.00 30.93 289 ALA A O 1
ATOM 2181 N N . ILE A 1 312 ? 41.274 45.765 7.096 1.00 27.49 290 ILE A N 1
ATOM 2182 C CA . ILE A 1 312 ? 41.398 45.188 5.774 1.00 26.34 290 ILE A CA 1
ATOM 2183 C C . ILE A 1 312 ? 40.821 43.779 5.715 1.00 26.67 290 ILE A C 1
ATOM 2184 O O . ILE A 1 312 ? 41.076 43.038 4.785 1.00 26.46 290 ILE A O 1
ATOM 2189 N N . ASN A 1 313 ? 40.010 43.441 6.719 1.00 27.60 291 ASN A N 1
ATOM 2190 C CA . ASN A 1 313 ? 39.211 42.220 6.748 1.00 28.57 291 ASN A CA 1
ATOM 2191 C C . ASN A 1 313 ? 40.076 40.964 6.800 1.00 28.38 291 ASN A C 1
ATOM 2192 O O . ASN A 1 313 ? 39.754 39.937 6.204 1.00 29.89 291 ASN A O 1
ATOM 2197 N N . ILE A 1 314 ? 41.188 41.055 7.524 1.00 26.71 292 ILE A N 1
ATOM 2198 C CA . ILE A 1 314 ? 42.011 39.885 7.774 1.00 26.07 292 ILE A CA 1
ATOM 2199 C C . ILE A 1 314 ? 41.964 39.490 9.253 1.00 26.16 292 ILE A C 1
ATOM 2200 O O . ILE A 1 314 ? 42.262 40.309 10.119 1.00 25.94 292 ILE A O 1
ATOM 2205 N N . GLY A 1 315 ? 41.556 38.244 9.525 1.00 26.29 293 GLY A N 1
ATOM 2206 C CA . GLY A 1 315 ? 41.521 37.691 10.877 1.00 26.48 293 GLY A CA 1
ATOM 2207 C C . GLY A 1 315 ? 42.911 37.618 11.505 1.00 27.66 293 GLY A C 1
ATOM 2208 O O . GLY A 1 315 ? 43.920 37.538 10.797 1.00 27.34 293 GLY A O 1
ATOM 2209 N N . SER A 1 316 ? 42.967 37.640 12.833 1.00 28.01 294 SER A N 1
ATOM 2210 C CA . SER A 1 316 ? 44.223 37.864 13.525 1.00 29.10 294 SER A CA 1
ATOM 2211 C C . SER A 1 316 ? 44.165 37.250 14.946 1.00 30.14 294 SER A C 1
ATOM 2212 O O . SER A 1 316 ? 43.107 37.231 15.593 1.00 30.31 294 SER A O 1
ATOM 2215 N N . ASP A 1 317 ? 45.301 36.748 15.417 1.00 28.67 295 ASP A N 1
ATOM 2216 C CA . ASP A 1 317 ? 45.445 36.324 16.807 1.00 29.25 295 ASP A CA 1
ATOM 2217 C C . ASP A 1 317 ? 46.582 37.112 17.430 1.00 27.20 295 ASP A C 1
ATOM 2218 O O . ASP A 1 317 ? 47.644 37.284 16.818 1.00 26.05 295 ASP A O 1
ATOM 2223 N N . VAL A 1 318 ? 46.364 37.555 18.661 1.00 26.48 296 VAL A N 1
ATOM 2224 C CA . VAL A 1 318 ? 47.323 38.377 19.383 1.00 25.91 296 VAL A CA 1
ATOM 2225 C C . VAL A 1 318 ? 47.807 37.609 20.599 1.00 26.30 296 VAL A C 1
ATOM 2226 O O . VAL A 1 318 ? 47.007 36.987 21.290 1.00 27.35 296 VAL A O 1
ATOM 2230 N N . TYR A 1 319 ? 49.108 37.648 20.855 1.00 25.12 297 TYR A N 1
ATOM 2231 C CA . TYR A 1 319 ? 49.675 37.048 22.059 1.00 26.09 297 TYR A CA 1
ATOM 2232 C C . TYR A 1 319 ? 50.575 38.068 22.751 1.00 25.40 297 TYR A C 1
ATOM 2233 O O . TYR A 1 319 ? 51.300 38.821 22.080 1.00 26.81 297 TYR A O 1
ATOM 2242 N N . VAL A 1 320 ? 50.554 38.081 24.075 1.00 22.87 298 VAL A N 1
ATOM 2243 C CA . VAL A 1 320 ? 51.309 39.067 24.817 1.00 23.33 298 VAL A CA 1
ATOM 2244 C C . VAL A 1 320 ? 52.036 38.323 25.908 1.00 25.76 298 VAL A C 1
ATOM 2245 O O . VAL A 1 320 ? 51.424 37.546 26.642 1.00 27.22 298 VAL A O 1
ATOM 2249 N N . SER A 1 321 ? 53.345 38.525 25.999 1.00 26.56 299 SER A N 1
ATOM 2250 C CA . SER A 1 321 ? 54.110 37.941 27.091 1.00 27.52 299 SER A CA 1
ATOM 2251 C C . SER A 1 321 ? 55.449 38.618 27.262 1.00 26.49 299 SER A C 1
ATOM 2252 O O . SER A 1 321 ? 55.897 39.329 26.377 1.00 26.87 299 SER A O 1
ATOM 2255 N N . THR A 1 322 ? 56.078 38.398 28.416 1.00 25.40 300 THR A N 1
ATOM 2256 C CA . THR A 1 322 ? 57.512 38.650 28.558 1.00 24.61 300 THR A CA 1
ATOM 2257 C C . THR A 1 322 ? 58.290 37.538 27.800 1.00 23.47 300 THR A C 1
ATOM 2258 O O . THR A 1 322 ? 57.690 36.568 27.324 1.00 23.62 300 THR A O 1
ATOM 2262 N N . VAL A 1 323 ? 59.609 37.675 27.695 1.00 22.26 301 VAL A N 1
ATOM 2263 C CA . VAL A 1 323 ? 60.453 36.641 27.118 1.00 21.98 301 VAL A CA 1
ATOM 2264 C C . VAL A 1 323 ? 60.375 35.387 27.978 1.00 23.85 301 VAL A C 1
ATOM 2265 O O . VAL A 1 323 ? 60.497 35.451 29.215 1.00 26.72 301 VAL A O 1
ATOM 2269 N N . ASN A 1 324 ? 60.155 34.245 27.335 1.00 23.10 302 ASN A N 1
ATOM 2270 C CA . ASN A 1 324 ? 59.982 32.984 28.024 1.00 21.73 302 ASN A CA 1
ATOM 2271 C C . ASN A 1 324 ? 61.362 32.412 28.326 1.00 22.33 302 ASN A C 1
ATOM 2272 O O . ASN A 1 324 ? 62.063 31.961 27.429 1.00 22.07 302 ASN A O 1
ATOM 2277 N N . GLN A 1 325 ? 61.756 32.450 29.598 1.00 23.91 303 GLN A N 1
ATOM 2278 C CA . GLN A 1 325 ? 63.064 31.969 30.026 1.00 25.29 303 GLN A CA 1
ATOM 2279 C C . GLN A 1 325 ? 63.132 30.447 30.184 1.00 24.83 303 GLN A C 1
ATOM 2280 O O . GLN A 1 325 ? 64.196 29.897 30.341 1.00 26.86 303 GLN A O 1
ATOM 2286 N N . GLN A 1 326 ? 61.999 29.773 30.197 1.00 23.87 304 GLN A N 1
ATOM 2287 C CA . GLN A 1 326 ? 61.975 28.339 30.433 1.00 24.58 304 GLN A CA 1
ATOM 2288 C C . GLN A 1 326 ? 62.393 27.542 29.212 1.00 24.54 304 GLN A C 1
ATOM 2289 O O . GLN A 1 326 ? 63.246 26.667 29.310 1.00 25.38 304 GLN A O 1
ATOM 2295 N N . GLY A 1 327 ? 61.818 27.874 28.059 1.00 23.71 305 GLY A N 1
ATOM 2296 C CA . GLY A 1 327 ? 62.011 27.067 26.868 1.00 24.16 305 GLY A CA 1
ATOM 2297 C C . GLY A 1 327 ? 61.025 25.917 26.932 1.00 25.60 305 GLY A C 1
ATOM 2298 O O . GLY A 1 327 ? 59.881 26.120 27.302 1.00 25.74 305 GLY A O 1
ATOM 2299 N N . PRO A 1 328 ? 61.460 24.690 26.592 1.00 26.66 306 PRO A N 1
ATOM 2300 C CA . PRO A 1 328 ? 60.491 23.582 26.612 1.00 27.41 306 PRO A CA 1
ATOM 2301 C C . PRO A 1 328 ? 60.082 23.167 28.027 1.00 27.99 306 PRO A C 1
ATOM 2302 O O . PRO A 1 328 ? 60.755 23.475 28.988 1.00 28.09 306 PRO A O 1
ATOM 2306 N N . LYS A 1 329 ? 58.993 22.423 28.119 1.00 28.54 307 LYS A N 1
ATOM 2307 C CA . LYS A 1 329 ? 58.275 22.209 29.361 1.00 29.54 307 LYS A CA 1
ATOM 2308 C C . LYS A 1 329 ? 57.561 20.857 29.259 1.00 27.88 307 LYS A C 1
ATOM 2309 O O . LYS A 1 329 ? 56.889 20.604 28.271 1.00 26.86 307 LYS A O 1
ATOM 2315 N N . VAL A 1 330 ? 57.705 19.997 30.264 1.00 27.68 308 VAL A N 1
ATOM 2316 C CA . VAL A 1 330 ? 56.988 18.723 30.295 1.00 27.48 308 VAL A CA 1
ATOM 2317 C C . VAL A 1 330 ? 55.578 19.009 30.782 1.00 28.72 308 VAL A C 1
ATOM 2318 O O . VAL A 1 330 ? 55.401 19.724 31.745 1.00 28.84 308 VAL A O 1
ATOM 2322 N N . ILE A 1 331 ? 54.567 18.473 30.110 1.00 32.22 309 ILE A N 1
ATOM 2323 C CA . ILE A 1 331 ? 53.159 18.817 30.431 1.00 35.74 309 ILE A CA 1
ATOM 2324 C C . ILE A 1 331 ? 52.206 17.629 30.692 1.00 39.81 309 ILE A C 1
ATOM 2325 O O . ILE A 1 331 ? 52.551 16.467 30.438 1.00 41.24 309 ILE A O 1
#

Foldseek 3Di:
DDDDDDDQKFKKWWFFKFPPLFLNHLWKMFTWDDDTKMKMKGWDPDWAEAEDEEEPCVPPADRDLQQALLSQLLVVVCVVVVHTTYMYMYIYQPDPQALGLHSLRSNLNSQVGSCVSVPNPDLVPSQVSNVSCCSHVVDDRCSGNVCQSQFAMWTQPDVVVTDIDHAAFDQQKKKKKKGWPDHDDLVVLVVQFDPDDDPVLVVLSVVLVVQCRVCGNPPLQSNLVSHHDGRQVRQVVRAPLSVVLQVLLVVLPFSHKGAGRSHPMIMTMDRHPVSSVSNNVSCVSCVVVPIDMDMDMGGGTRPNMDID

Sequence (308 aa):
NLYFQSKDSIKVFAPATVANVSCGFDVLGFAVDNPGDEVLLRLSDKKGVRITSITGDDGRLPKDAEKNTVSISILRYLETLGIEQGIEIELTKKPLGSGLGSSAASTVAGVYAINQLLGNKEVKDLLPFAEGEFLACGSAHADNVAPCLYGGFVLVRSYDPLDVVKLPVPANLYATIIHPHVEVQTKDARNILPKQIALSQAVAQWGNVGGLVAGLLNDTSLIGRSQDHIVEPARSVLIPGFDDVKKAALDAGALGCSISGSGPSIFALSTSQEAAQKIGQAKKGFDAINIGSDVYVSTVNQQGPKVI

Solvent-accessible surface area: 14304 Å² total

B-factor: mean 39.36, std 16.56, range [17.8, 121.18]